Protein AF-A0AAD4M0C4-F1 (afdb_monomer_lite)

Structure (mmCIF, N/CA/C/O backbone):
data_AF-A0AAD4M0C4-F1
#
_entry.id   AF-A0AAD4M0C4-F1
#
loop_
_atom_site.group_PDB
_atom_site.id
_atom_site.type_symbol
_atom_site.label_atom_id
_atom_site.label_alt_id
_atom_site.label_comp_id
_atom_site.label_asym_id
_atom_site.label_entity_id
_atom_site.label_seq_id
_atom_site.pdbx_PDB_ins_code
_atom_site.Cartn_x
_atom_site.Cartn_y
_atom_site.Cartn_z
_atom_site.occupancy
_atom_site.B_iso_or_equiv
_atom_site.auth_seq_id
_atom_site.auth_comp_id
_atom_site.auth_asym_id
_atom_site.auth_atom_id
_atom_site.pdbx_PDB_model_num
ATOM 1 N N . MET A 1 1 ? 0.863 -64.843 2.481 1.00 27.75 1 MET A N 1
ATOM 2 C CA . MET A 1 1 ? 2.089 -64.198 2.998 1.00 27.75 1 MET A CA 1
ATOM 3 C C . MET A 1 1 ? 2.004 -62.702 2.705 1.00 27.75 1 MET A C 1
ATOM 5 O O . MET A 1 1 ? 1.878 -62.345 1.549 1.00 27.75 1 MET A O 1
ATOM 9 N N . LYS A 1 2 ? 1.976 -61.901 3.780 1.00 26.94 2 LYS A N 1
ATOM 10 C CA . LYS A 1 2 ? 2.231 -60.454 3.952 1.00 26.94 2 LYS A CA 1
ATOM 11 C C . LYS A 1 2 ? 1.723 -59.426 2.920 1.00 26.94 2 LYS A C 1
ATOM 13 O O . LYS A 1 2 ? 2.241 -59.292 1.821 1.00 26.94 2 LYS A O 1
ATOM 18 N N . TRP A 1 3 ? 0.808 -58.592 3.418 1.00 25.56 3 TRP A N 1
ATOM 19 C CA . TRP A 1 3 ? 0.556 -57.220 2.981 1.00 25.56 3 TRP A CA 1
ATOM 20 C C . TRP A 1 3 ? 1.825 -56.366 3.138 1.00 25.56 3 TRP A C 1
ATOM 22 O O . TRP A 1 3 ? 2.455 -56.393 4.197 1.00 25.56 3 TRP A O 1
ATOM 32 N N . GLY A 1 4 ? 2.182 -55.607 2.101 1.00 28.20 4 GLY A N 1
ATOM 33 C CA . GLY A 1 4 ? 3.248 -54.606 2.119 1.00 28.20 4 GLY A CA 1
ATOM 34 C C . GLY A 1 4 ? 2.671 -53.225 1.826 1.00 28.20 4 GLY A C 1
ATOM 35 O O . GLY A 1 4 ? 2.175 -52.979 0.731 1.00 28.20 4 GLY A O 1
ATOM 36 N N . SER A 1 5 ? 2.710 -52.343 2.823 1.00 33.47 5 SER A N 1
ATOM 37 C CA . SER A 1 5 ? 2.279 -50.947 2.745 1.00 33.47 5 SER A CA 1
ATOM 38 C C . SER A 1 5 ? 3.066 -50.174 1.683 1.00 33.47 5 SER A C 1
ATOM 40 O O . SER A 1 5 ? 4.271 -49.974 1.830 1.00 33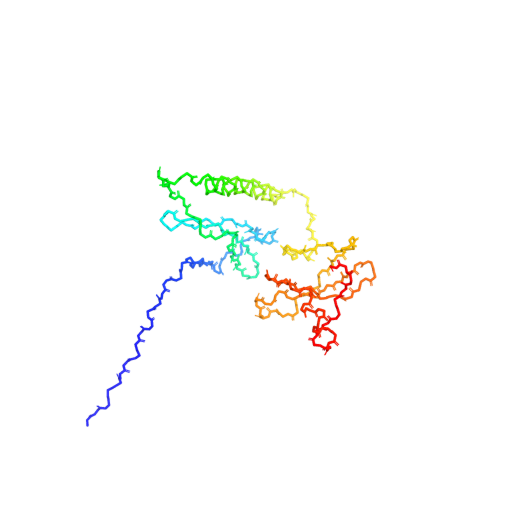.47 5 SER A O 1
ATOM 42 N N . ALA A 1 6 ? 2.383 -49.684 0.647 1.00 34.97 6 ALA A N 1
ATOM 43 C CA . ALA A 1 6 ? 2.950 -48.716 -0.285 1.00 34.97 6 ALA A CA 1
ATOM 44 C C . ALA A 1 6 ? 2.949 -47.328 0.374 1.00 34.97 6 ALA A C 1
ATOM 46 O O . ALA A 1 6 ? 1.904 -46.757 0.691 1.00 34.97 6 ALA A O 1
ATOM 47 N N . GLY A 1 7 ? 4.158 -46.841 0.649 1.00 29.42 7 GLY A N 1
ATOM 48 C CA . GLY A 1 7 ? 4.429 -45.569 1.294 1.00 29.42 7 GLY A CA 1
ATOM 49 C C . GLY A 1 7 ? 3.875 -44.375 0.519 1.00 29.42 7 GLY A C 1
ATOM 50 O O . GLY A 1 7 ? 3.876 -44.323 -0.708 1.00 29.42 7 GLY A O 1
ATOM 51 N N . ARG A 1 8 ? 3.413 -43.397 1.298 1.00 27.16 8 ARG A N 1
ATOM 52 C CA . ARG A 1 8 ? 2.998 -42.060 0.874 1.00 27.16 8 ARG A CA 1
ATOM 53 C C . ARG A 1 8 ? 4.127 -41.401 0.070 1.00 27.16 8 ARG A C 1
ATOM 55 O O . ARG A 1 8 ? 5.232 -41.246 0.584 1.00 27.16 8 ARG A O 1
ATOM 62 N N . ILE A 1 9 ? 3.827 -40.989 -1.159 1.00 33.41 9 ILE A N 1
ATOM 63 C CA . ILE A 1 9 ? 4.698 -40.143 -1.982 1.00 33.41 9 ILE A CA 1
ATOM 64 C C . ILE A 1 9 ? 4.940 -38.835 -1.207 1.00 33.41 9 ILE A C 1
ATOM 66 O O . ILE A 1 9 ? 3.965 -38.173 -0.834 1.00 33.41 9 ILE A O 1
ATOM 70 N N . PRO A 1 10 ? 6.192 -38.451 -0.908 1.00 26.81 10 PRO A N 1
ATOM 71 C CA . PRO A 1 10 ? 6.463 -37.189 -0.243 1.00 26.81 10 PRO A CA 1
ATOM 72 C C . PRO A 1 10 ? 6.172 -36.046 -1.218 1.00 26.81 10 PRO A C 1
ATOM 74 O O . PRO A 1 10 ? 6.805 -35.923 -2.262 1.00 26.81 10 PRO A O 1
ATOM 77 N N . THR A 1 11 ? 5.203 -35.201 -0.869 1.00 30.84 11 THR A N 1
ATOM 78 C CA . THR A 1 11 ? 4.968 -33.914 -1.524 1.00 30.84 11 THR A CA 1
ATOM 79 C C . THR A 1 11 ? 6.226 -33.067 -1.382 1.00 30.84 11 THR A C 1
ATOM 81 O O . THR A 1 11 ? 6.527 -32.555 -0.299 1.00 30.84 11 THR A O 1
ATOM 84 N N . THR A 1 12 ? 6.974 -32.951 -2.472 1.00 28.02 12 THR A N 1
ATOM 85 C CA . THR A 1 12 ? 8.104 -32.042 -2.615 1.00 28.02 12 THR A CA 1
ATOM 86 C C . THR A 1 12 ? 7.607 -30.634 -2.313 1.00 28.02 12 THR A C 1
ATOM 88 O O . THR A 1 12 ? 6.808 -30.063 -3.054 1.00 28.02 12 THR A O 1
ATOM 91 N N . LYS A 1 13 ? 8.025 -30.093 -1.168 1.00 29.72 13 LYS A N 1
ATOM 92 C CA . LYS A 1 13 ? 7.771 -28.704 -0.797 1.00 29.72 13 LYS A CA 1
ATOM 93 C C . LYS A 1 13 ? 8.473 -27.823 -1.827 1.00 29.72 13 LYS A C 1
ATOM 95 O O . LYS A 1 13 ? 9.697 -27.733 -1.822 1.00 29.72 13 LYS A O 1
ATOM 100 N N . LEU A 1 14 ? 7.696 -27.197 -2.706 1.00 27.12 14 LEU A N 1
ATOM 101 C CA . LEU A 1 14 ? 8.157 -26.054 -3.485 1.00 27.12 14 LEU A CA 1
ATOM 102 C C . LEU A 1 14 ? 8.668 -24.985 -2.503 1.00 27.12 14 LEU A C 1
ATOM 104 O O . LEU A 1 14 ? 7.961 -24.666 -1.540 1.00 27.12 14 LEU A O 1
ATOM 108 N N . PRO A 1 15 ? 9.885 -24.451 -2.687 1.00 27.55 15 PRO A N 1
ATOM 109 C CA . PRO A 1 15 ? 10.369 -23.361 -1.863 1.00 27.55 15 PRO A CA 1
ATOM 110 C C . PRO A 1 15 ? 9.552 -22.112 -2.199 1.00 27.55 15 PRO A C 1
ATOM 112 O O . PRO A 1 15 ? 9.629 -21.574 -3.300 1.00 27.55 15 PRO A O 1
ATOM 115 N N . LEU A 1 16 ? 8.748 -21.664 -1.235 1.00 28.88 16 LEU A N 1
ATOM 116 C CA . LEU A 1 16 ? 8.187 -20.317 -1.224 1.00 28.88 16 LEU A CA 1
ATOM 117 C C . LEU A 1 16 ? 9.353 -19.324 -1.389 1.00 28.88 16 LEU A C 1
ATOM 119 O O . LEU A 1 16 ? 10.304 -19.403 -0.599 1.00 28.88 16 LEU A O 1
ATOM 123 N N . PRO A 1 17 ? 9.325 -18.394 -2.359 1.00 31.69 17 PRO A N 1
ATOM 124 C CA . PRO A 1 17 ? 10.303 -17.329 -2.382 1.00 31.69 17 PRO A CA 1
ATOM 125 C C . PRO A 1 17 ? 10.010 -16.444 -1.170 1.00 31.69 17 PRO A C 1
ATOM 127 O O . PRO A 1 17 ? 8.942 -15.851 -1.057 1.00 31.69 17 PRO A O 1
ATOM 130 N N . ILE A 1 18 ? 10.977 -16.387 -0.255 1.00 37.53 18 ILE A N 1
ATOM 131 C CA . ILE A 1 18 ? 10.987 -15.526 0.932 1.00 37.53 18 ILE A CA 1
ATOM 132 C C . ILE A 1 18 ? 10.003 -15.985 2.027 1.00 37.53 18 ILE A C 1
ATOM 134 O O . ILE A 1 18 ? 9.056 -15.303 2.414 1.00 37.53 18 ILE A O 1
ATOM 138 N N . ALA A 1 19 ? 10.304 -17.134 2.635 1.00 28.80 19 ALA A N 1
ATOM 139 C CA . ALA A 1 19 ? 9.891 -17.386 4.010 1.00 28.80 19 ALA A CA 1
ATOM 140 C C . ALA A 1 19 ? 10.654 -16.426 4.942 1.00 28.80 19 ALA A C 1
ATOM 142 O O . ALA A 1 19 ? 11.745 -16.749 5.418 1.00 28.80 19 ALA A O 1
ATOM 143 N N . VAL A 1 20 ? 10.086 -15.250 5.235 1.00 39.12 20 VAL A N 1
ATOM 144 C CA . VAL A 1 20 ? 10.497 -14.474 6.415 1.00 39.12 20 VAL A CA 1
ATOM 145 C C . VAL A 1 20 ? 10.083 -15.292 7.635 1.00 39.12 20 VAL A C 1
ATOM 147 O O . VAL A 1 20 ? 8.982 -15.166 8.168 1.00 39.12 20 VAL A O 1
ATOM 150 N N . THR A 1 21 ? 10.963 -16.195 8.063 1.00 34.38 21 THR A N 1
ATOM 151 C CA . THR A 1 21 ? 10.836 -16.877 9.348 1.00 34.38 21 THR A CA 1
ATOM 152 C C . THR A 1 21 ? 11.145 -15.843 10.422 1.00 34.38 21 THR A C 1
ATOM 154 O O . THR A 1 21 ? 12.268 -15.735 10.909 1.00 34.38 21 THR A O 1
ATOM 157 N N . GLY A 1 22 ? 10.141 -15.039 10.770 1.00 37.84 22 GLY A N 1
ATOM 158 C CA . GLY A 1 22 ? 10.168 -14.235 11.979 1.00 37.84 22 GLY A CA 1
ATOM 159 C C . GLY A 1 22 ? 10.316 -15.184 13.163 1.00 37.84 22 GLY A C 1
ATOM 160 O O . GLY A 1 22 ? 9.386 -15.923 13.497 1.00 37.84 22 GLY A O 1
ATOM 161 N N . ARG A 1 23 ? 11.508 -15.220 13.771 1.00 36.91 23 ARG A N 1
ATOM 162 C CA . ARG A 1 23 ? 11.735 -15.919 15.040 1.00 36.91 23 ARG A CA 1
ATOM 163 C C . ARG A 1 23 ? 10.687 -15.414 16.035 1.00 36.91 23 ARG A C 1
ATOM 165 O O . ARG A 1 23 ? 10.720 -14.250 16.415 1.00 36.91 23 ARG A O 1
ATOM 172 N N . ARG A 1 24 ? 9.794 -16.299 16.492 1.00 42.16 24 ARG A N 1
ATOM 173 C CA . ARG A 1 24 ? 8.718 -16.042 17.478 1.00 42.16 24 ARG A CA 1
ATOM 174 C C . ARG A 1 24 ? 9.226 -15.666 18.890 1.00 42.16 24 ARG A C 1
ATOM 176 O O . ARG A 1 24 ? 8.541 -15.921 19.875 1.00 42.16 24 ARG A O 1
ATOM 183 N N . HIS A 1 25 ? 10.440 -15.135 19.033 1.00 37.56 25 HIS A N 1
ATOM 184 C CA . HIS A 1 25 ? 11.140 -15.079 20.321 1.00 37.56 25 HIS A CA 1
ATOM 185 C C . HIS A 1 25 ? 11.853 -13.768 20.652 1.00 37.56 25 HIS A C 1
ATOM 187 O O . HIS A 1 25 ? 12.707 -13.748 21.531 1.00 37.56 25 HIS A O 1
ATOM 193 N N . LEU A 1 26 ? 11.499 -12.655 20.011 1.00 41.31 26 LEU A N 1
ATOM 194 C CA . LEU A 1 26 ? 12.133 -11.371 20.309 1.00 41.31 26 LEU A CA 1
ATOM 195 C C . LEU A 1 26 ? 11.127 -10.238 20.501 1.00 41.31 26 LEU A C 1
ATOM 197 O O . LEU A 1 26 ? 11.306 -9.186 19.920 1.00 41.31 26 LEU A O 1
ATOM 201 N N . ARG A 1 27 ? 10.143 -10.387 21.401 1.00 39.28 27 ARG A N 1
ATOM 202 C CA . ARG A 1 27 ? 9.508 -9.192 21.989 1.00 39.28 27 ARG A CA 1
ATOM 203 C C . ARG A 1 27 ? 10.512 -8.508 22.921 1.00 39.28 27 ARG A C 1
ATOM 205 O O . ARG A 1 27 ? 10.471 -8.706 24.134 1.00 39.28 27 ARG A O 1
ATOM 212 N N . LYS A 1 28 ? 11.447 -7.737 22.361 1.00 39.19 28 LYS A N 1
ATOM 213 C CA . LYS A 1 28 ? 12.253 -6.780 23.132 1.00 39.19 28 LYS A CA 1
ATOM 214 C C . LYS A 1 28 ? 11.482 -5.465 23.274 1.00 39.19 28 LYS A C 1
ATOM 216 O O . LYS A 1 28 ? 10.641 -5.112 22.454 1.00 39.19 28 LYS A O 1
ATOM 221 N N . SER A 1 29 ? 11.751 -4.764 24.370 1.00 39.22 29 SER A N 1
ATOM 222 C CA . SER A 1 29 ? 11.005 -3.621 24.919 1.00 39.22 29 SER A CA 1
ATOM 223 C C . SER A 1 29 ? 10.738 -2.445 23.964 1.00 39.22 29 SER A C 1
ATOM 225 O O . SER A 1 29 ? 9.811 -1.678 24.216 1.00 39.22 29 SER A O 1
ATOM 227 N N . SER A 1 30 ? 11.482 -2.311 22.866 1.00 42.62 30 SER A N 1
ATOM 228 C CA . SER A 1 30 ? 11.325 -1.261 21.849 1.00 42.62 30 SER A CA 1
ATOM 229 C C . SER A 1 30 ? 10.187 -1.507 20.840 1.00 42.62 30 SER A C 1
ATOM 231 O O . SER A 1 30 ? 9.679 -0.549 20.264 1.00 42.62 30 SER A O 1
ATOM 233 N N . GLU A 1 31 ? 9.724 -2.751 20.665 1.00 48.31 31 GLU A N 1
ATOM 234 C CA . GLU A 1 31 ? 8.667 -3.121 19.695 1.00 48.31 31 GLU A CA 1
ATOM 235 C C . GLU A 1 31 ? 7.244 -2.749 20.136 1.00 48.31 31 GLU A C 1
ATOM 237 O O . GLU A 1 31 ? 6.295 -2.873 19.370 1.00 48.31 31 GLU A O 1
ATOM 242 N N . LYS A 1 32 ? 7.051 -2.253 21.363 1.00 50.84 32 LYS A N 1
ATOM 243 C CA . LYS A 1 32 ? 5.734 -1.763 21.810 1.00 50.84 32 LYS A CA 1
ATOM 244 C C . LYS A 1 32 ? 5.393 -0.363 21.279 1.00 50.84 32 LYS A C 1
ATOM 246 O O . LYS A 1 32 ? 4.358 0.179 21.651 1.00 50.84 32 LYS A O 1
ATOM 251 N N . ARG A 1 33 ? 6.271 0.240 20.467 1.00 56.41 33 ARG A N 1
ATOM 252 C CA . ARG A 1 33 ? 6.214 1.664 20.094 1.00 56.41 33 ARG A CA 1
ATOM 253 C C . ARG A 1 33 ? 5.974 1.915 18.601 1.00 56.41 33 ARG A C 1
ATOM 255 O O . ARG A 1 33 ? 5.640 3.035 18.235 1.00 56.41 33 ARG A O 1
ATOM 262 N N . SER A 1 34 ? 6.147 0.910 17.740 1.00 65.31 34 SER A N 1
ATOM 263 C CA . SER A 1 34 ? 6.052 1.061 16.283 1.00 65.31 34 SER A CA 1
ATOM 264 C C . SER A 1 34 ? 5.721 -0.262 15.596 1.00 65.31 34 SER A C 1
ATOM 266 O O . SER A 1 34 ? 6.065 -1.329 16.090 1.00 65.31 34 SER A O 1
ATOM 268 N N . TYR A 1 35 ? 5.099 -0.169 14.423 1.00 74.69 35 TYR A N 1
ATOM 269 C CA . TYR A 1 35 ? 4.725 -1.291 13.560 1.00 74.69 35 TYR A CA 1
ATOM 270 C C . TYR A 1 35 ? 5.825 -1.705 12.579 1.00 74.69 35 TYR A C 1
ATOM 272 O O . TYR A 1 35 ? 5.565 -2.414 11.611 1.00 74.69 35 TYR A O 1
ATOM 280 N N . CYS A 1 36 ? 7.049 -1.228 12.804 1.00 81.25 36 CYS A N 1
ATOM 281 C CA . CYS A 1 36 ? 8.249 -1.561 12.039 1.00 81.25 36 CYS A CA 1
ATOM 282 C C . CYS A 1 36 ? 8.054 -1.558 10.505 1.00 81.25 36 CYS A C 1
ATOM 284 O O . CYS A 1 36 ? 8.375 -2.558 9.850 1.00 81.25 36 CYS A O 1
ATOM 286 N N . PRO A 1 37 ? 7.531 -0.464 9.907 1.00 87.38 37 PRO A N 1
ATOM 287 C CA . PRO A 1 37 ? 7.430 -0.360 8.457 1.00 87.38 37 PRO A CA 1
ATOM 288 C C . PRO A 1 37 ? 8.797 -0.582 7.802 1.00 87.38 37 PRO A C 1
ATOM 290 O O . PRO A 1 37 ? 9.816 -0.050 8.236 1.00 87.38 37 PRO A O 1
ATOM 293 N N . SER A 1 38 ? 8.833 -1.420 6.778 1.00 89.88 38 SER A N 1
ATOM 294 C CA . SER A 1 38 ? 10.057 -1.864 6.119 1.00 89.88 38 SER A CA 1
ATOM 295 C C . SER A 1 38 ? 9.828 -1.952 4.617 1.00 89.88 38 SER A C 1
ATOM 297 O O . SER A 1 38 ? 8.741 -2.308 4.169 1.00 89.88 38 SER A O 1
ATOM 299 N N . ILE A 1 39 ? 10.859 -1.645 3.834 1.00 93.12 39 ILE A N 1
ATOM 300 C CA . ILE A 1 39 ? 10.852 -1.830 2.381 1.00 93.12 39 ILE A CA 1
ATOM 301 C C . ILE A 1 39 ? 11.781 -3.000 2.073 1.00 93.12 39 ILE A C 1
ATOM 303 O O . ILE A 1 39 ? 12.943 -2.992 2.477 1.00 93.12 39 ILE A O 1
ATOM 307 N N . ILE A 1 40 ? 11.268 -4.008 1.379 1.00 93.94 40 ILE A N 1
ATOM 308 C CA . ILE A 1 40 ? 12.013 -5.197 0.974 1.00 93.94 40 ILE A CA 1
ATOM 309 C C . ILE A 1 40 ? 12.118 -5.180 -0.550 1.00 93.94 40 ILE A C 1
ATOM 311 O O . ILE A 1 40 ? 11.109 -5.149 -1.255 1.00 93.94 40 ILE A O 1
ATOM 315 N N . VAL A 1 41 ? 13.348 -5.219 -1.055 1.00 94.31 41 VAL A N 1
ATOM 316 C CA . VAL A 1 41 ? 13.637 -5.296 -2.490 1.00 94.31 41 VAL A CA 1
ATOM 317 C C . VAL A 1 41 ? 13.949 -6.746 -2.841 1.00 94.31 41 VAL A C 1
ATOM 319 O O . VAL A 1 41 ? 14.915 -7.316 -2.335 1.00 94.31 41 VAL A O 1
ATOM 322 N N . ALA A 1 42 ? 13.122 -7.347 -3.691 1.00 93.50 42 ALA A N 1
ATOM 323 C CA . ALA A 1 42 ? 13.320 -8.693 -4.210 1.00 93.50 42 ALA A CA 1
ATOM 324 C C . ALA A 1 42 ? 13.944 -8.614 -5.607 1.00 93.50 42 ALA A C 1
ATOM 326 O O . ALA A 1 42 ? 13.433 -7.909 -6.475 1.00 93.50 42 ALA A O 1
ATOM 327 N N . ILE A 1 43 ? 15.037 -9.346 -5.827 1.00 93.56 43 ILE A N 1
ATOM 328 C CA . ILE A 1 43 ? 15.761 -9.370 -7.103 1.00 93.56 43 ILE A CA 1
ATOM 329 C C . ILE A 1 43 ? 15.835 -10.815 -7.594 1.00 93.56 43 ILE A C 1
ATOM 331 O O . ILE A 1 43 ? 16.268 -11.703 -6.860 1.00 93.56 43 ILE A O 1
ATOM 335 N N . ALA A 1 44 ? 15.405 -11.041 -8.834 1.00 92.00 44 ALA A N 1
ATOM 336 C CA . ALA A 1 44 ? 15.430 -12.330 -9.514 1.00 92.00 44 ALA A CA 1
ATOM 337 C C . ALA A 1 44 ? 16.083 -12.157 -10.895 1.00 92.00 44 ALA A C 1
ATOM 339 O O . ALA A 1 44 ? 15.420 -11.882 -11.895 1.00 92.00 44 ALA A O 1
ATOM 340 N N . GLY A 1 45 ? 17.413 -12.270 -10.940 1.00 90.12 45 GLY A N 1
ATOM 341 C CA . GLY A 1 45 ? 18.189 -11.945 -12.139 1.00 90.12 45 GLY A CA 1
ATOM 342 C C . GLY A 1 45 ? 18.036 -10.458 -12.511 1.00 90.12 45 GLY A C 1
ATOM 343 O O . GLY A 1 45 ? 18.231 -9.614 -11.638 1.00 90.12 45 GLY A O 1
ATOM 344 N N . PRO A 1 46 ? 17.683 -10.115 -13.764 1.00 89.62 46 PRO A N 1
ATOM 345 C CA . PRO A 1 46 ? 17.438 -8.731 -14.194 1.00 89.62 46 PRO A CA 1
ATOM 346 C C . PRO A 1 46 ? 16.065 -8.181 -13.766 1.00 89.62 46 PRO A C 1
ATOM 348 O O . PRO A 1 46 ? 15.740 -7.044 -14.098 1.00 89.62 46 PRO A O 1
ATOM 351 N N . TRP A 1 47 ? 15.242 -8.963 -13.062 1.00 92.19 47 TRP A N 1
ATOM 352 C CA . TRP A 1 47 ? 13.940 -8.523 -12.566 1.00 92.19 47 TRP A CA 1
ATOM 353 C C . TRP A 1 47 ? 14.034 -8.034 -11.121 1.00 92.19 47 TRP A C 1
ATOM 355 O O . TRP A 1 47 ? 14.662 -8.680 -10.279 1.00 92.19 47 TRP A O 1
ATOM 365 N N . MET A 1 48 ? 13.352 -6.934 -10.810 1.00 93.38 48 MET A N 1
ATOM 366 C CA . MET A 1 48 ? 13.263 -6.362 -9.465 1.00 93.38 48 MET A CA 1
ATOM 367 C C . MET A 1 48 ? 11.808 -6.085 -9.084 1.00 93.38 48 MET A C 1
ATOM 369 O O . MET A 1 48 ? 11.046 -5.563 -9.886 1.00 93.38 48 MET A O 1
ATOM 373 N N . CYS A 1 49 ? 11.433 -6.378 -7.843 1.00 94.19 49 CYS A N 1
ATOM 374 C CA . CYS A 1 49 ? 10.146 -6.010 -7.254 1.00 94.19 49 CYS A CA 1
ATOM 375 C C . CYS A 1 49 ? 10.388 -5.318 -5.906 1.00 94.19 49 CYS A C 1
ATOM 377 O O . CYS A 1 49 ? 11.241 -5.743 -5.121 1.00 94.19 49 CYS A O 1
ATOM 379 N N . VAL A 1 50 ? 9.641 -4.248 -5.630 1.00 94.56 50 VAL A N 1
ATOM 380 C CA . VAL A 1 50 ? 9.648 -3.567 -4.334 1.00 94.56 50 VAL A CA 1
ATOM 381 C C . VAL A 1 50 ? 8.400 -3.976 -3.561 1.00 94.56 50 VAL A C 1
ATOM 383 O O . VAL A 1 50 ? 7.274 -3.836 -4.035 1.00 94.56 50 VAL A O 1
ATOM 386 N N . THR A 1 51 ? 8.597 -4.466 -2.343 1.00 93.25 51 THR A N 1
ATOM 387 C CA . THR A 1 51 ? 7.527 -4.887 -1.434 1.00 93.25 51 THR A CA 1
ATOM 388 C C . THR A 1 51 ? 7.598 -4.075 -0.142 1.00 93.25 51 THR A C 1
ATOM 390 O O . THR A 1 51 ? 8.676 -3.711 0.330 1.00 93.25 51 THR A O 1
ATOM 393 N N . GLY A 1 52 ? 6.442 -3.755 0.427 1.00 90.50 52 GLY A N 1
ATOM 394 C CA . GLY A 1 52 ? 6.310 -3.132 1.737 1.00 90.50 52 GLY A CA 1
ATOM 395 C C . GLY A 1 52 ? 5.990 -4.194 2.778 1.00 90.50 52 GLY A C 1
ATOM 396 O O . GLY A 1 52 ? 5.183 -5.087 2.523 1.00 90.50 52 GLY A O 1
ATOM 397 N N . ALA A 1 53 ? 6.606 -4.101 3.949 1.00 87.06 53 ALA A N 1
ATOM 398 C CA . ALA A 1 53 ? 6.356 -4.991 5.069 1.00 87.06 53 ALA A CA 1
ATOM 399 C C . ALA A 1 53 ? 6.047 -4.196 6.336 1.00 87.06 53 ALA A C 1
ATOM 401 O O . ALA A 1 53 ? 6.688 -3.187 6.619 1.00 87.06 53 ALA A O 1
ATOM 402 N N . ILE A 1 54 ? 5.073 -4.669 7.106 1.00 83.62 54 ILE A N 1
ATOM 403 C CA . ILE A 1 54 ? 4.707 -4.104 8.407 1.00 83.62 54 ILE A CA 1
ATOM 404 C C . ILE A 1 54 ? 4.524 -5.225 9.426 1.00 83.62 54 ILE A C 1
ATOM 406 O O . ILE A 1 54 ? 4.070 -6.328 9.104 1.00 83.62 54 ILE A O 1
ATOM 410 N N . TYR A 1 55 ? 4.877 -4.936 10.671 1.00 77.06 55 TYR A N 1
ATOM 411 C CA . TYR A 1 55 ? 4.715 -5.833 11.801 1.00 77.06 55 TYR A CA 1
ATOM 412 C C . TYR A 1 55 ? 3.451 -5.457 12.578 1.00 77.06 55 TYR A C 1
ATOM 414 O O . TYR A 1 55 ? 3.432 -4.459 13.293 1.00 77.06 55 TYR A O 1
ATOM 422 N N . LEU A 1 56 ? 2.387 -6.248 12.427 1.00 70.56 56 LEU A N 1
ATOM 423 C CA . LEU A 1 56 ? 1.130 -6.111 13.175 1.00 70.56 56 LEU A CA 1
ATOM 424 C C . LEU A 1 56 ? 1.041 -7.235 14.228 1.00 70.56 56 LEU A C 1
ATOM 426 O O . LEU A 1 56 ? 2.015 -7.533 14.913 1.00 70.56 56 LEU A O 1
ATOM 430 N N . GLU A 1 57 ? -0.103 -7.917 14.338 1.00 65.56 57 GLU A N 1
ATOM 431 C CA . GLU A 1 57 ? -0.196 -9.216 15.027 1.00 65.56 57 GLU A CA 1
ATOM 432 C C . GLU A 1 57 ? 0.618 -10.303 14.308 1.00 65.56 57 GLU A C 1
ATOM 434 O O . GLU A 1 57 ? 1.108 -11.256 14.916 1.00 65.56 57 GLU A O 1
ATOM 439 N N . ARG A 1 58 ? 0.757 -10.149 12.989 1.00 66.31 58 ARG A N 1
ATOM 440 C CA . ARG A 1 58 ? 1.582 -10.961 12.098 1.00 66.31 58 ARG A CA 1
ATOM 441 C C . ARG A 1 58 ? 2.314 -10.031 11.137 1.00 66.31 58 ARG A C 1
ATOM 443 O O . ARG A 1 58 ? 1.879 -8.902 10.908 1.00 66.31 58 ARG A O 1
ATOM 450 N N . VAL A 1 59 ? 3.414 -10.514 10.568 1.00 76.38 59 VAL A N 1
ATOM 451 C CA . VAL A 1 59 ? 4.110 -9.796 9.496 1.00 76.38 59 VAL A CA 1
ATOM 452 C C . VAL A 1 59 ? 3.235 -9.835 8.248 1.00 76.38 59 VAL A C 1
ATOM 454 O O . VAL A 1 59 ? 2.883 -10.916 7.777 1.00 76.38 59 VAL A O 1
ATOM 457 N N . VAL A 1 60 ? 2.887 -8.660 7.731 1.00 80.44 60 VAL A N 1
ATOM 458 C CA . VAL A 1 60 ? 2.183 -8.503 6.457 1.00 80.44 60 VAL A CA 1
ATOM 459 C C . VAL A 1 60 ? 3.177 -7.952 5.450 1.00 80.44 60 VAL A C 1
ATOM 461 O O . VAL A 1 60 ? 3.819 -6.940 5.721 1.00 80.44 60 VAL A O 1
ATOM 464 N N . VAL A 1 61 ? 3.308 -8.627 4.309 1.00 84.69 61 VAL A N 1
ATOM 465 C CA . VAL A 1 61 ? 4.147 -8.200 3.184 1.00 84.69 61 VAL A CA 1
ATOM 466 C C . VAL A 1 61 ? 3.249 -8.029 1.969 1.00 84.69 61 VAL A C 1
ATOM 468 O O . VAL A 1 61 ? 2.477 -8.932 1.647 1.00 84.69 61 VAL A O 1
ATOM 471 N N . GLN A 1 62 ? 3.347 -6.884 1.303 1.00 85.38 62 GLN A N 1
ATOM 472 C CA . GLN A 1 62 ? 2.574 -6.567 0.110 1.00 85.38 62 GLN A CA 1
ATOM 473 C C . GLN A 1 62 ? 3.504 -6.060 -1.001 1.00 85.38 62 GLN A C 1
ATOM 475 O O . GLN A 1 62 ? 4.327 -5.178 -0.742 1.00 85.38 62 GLN A O 1
ATOM 480 N N . PRO A 1 63 ? 3.392 -6.573 -2.238 1.00 87.88 63 PRO A N 1
ATOM 481 C CA . PRO A 1 63 ? 4.079 -5.983 -3.380 1.00 87.88 63 PRO A CA 1
ATOM 482 C C . PRO A 1 63 ? 3.551 -4.573 -3.650 1.00 87.88 63 PRO A C 1
ATOM 484 O O . PRO A 1 63 ? 2.347 -4.368 -3.791 1.00 87.88 63 PRO A O 1
ATOM 487 N N . LEU A 1 64 ? 4.464 -3.600 -3.675 1.00 88.12 64 LEU A N 1
ATOM 488 C CA . LEU A 1 64 ? 4.180 -2.209 -4.044 1.00 88.12 64 LEU A CA 1
ATOM 489 C C . LEU A 1 64 ? 4.344 -1.997 -5.548 1.00 88.12 64 LEU A C 1
ATOM 491 O O . LEU A 1 64 ? 3.766 -1.071 -6.109 1.00 88.12 64 LEU A O 1
ATOM 495 N N . THR A 1 65 ? 5.140 -2.851 -6.189 1.00 90.25 65 THR A N 1
ATOM 496 C CA . THR A 1 65 ? 5.335 -2.876 -7.634 1.00 90.25 65 THR A CA 1
ATOM 497 C C . THR A 1 65 ? 5.267 -4.303 -8.138 1.00 90.25 65 THR A C 1
ATOM 499 O O . THR A 1 65 ? 5.629 -5.239 -7.422 1.00 90.25 65 THR A O 1
ATOM 502 N N . ASP A 1 66 ? 4.898 -4.462 -9.402 1.00 89.94 66 ASP A N 1
ATOM 503 C CA . ASP A 1 66 ? 5.151 -5.706 -10.121 1.00 89.94 66 ASP A CA 1
ATOM 504 C C . ASP A 1 66 ? 6.663 -5.922 -10.319 1.00 89.94 66 ASP A C 1
ATOM 506 O O . ASP A 1 66 ? 7.492 -5.068 -9.970 1.00 89.94 66 ASP A O 1
ATOM 510 N N . TYR A 1 67 ? 7.038 -7.080 -10.865 1.00 89.81 67 TYR A N 1
ATOM 511 C CA . TYR A 1 67 ? 8.414 -7.329 -11.287 1.00 89.81 67 TYR A CA 1
ATOM 512 C C . TYR A 1 67 ? 8.757 -6.451 -12.492 1.00 89.81 67 TYR A C 1
ATOM 514 O O . TYR A 1 67 ? 8.251 -6.644 -13.595 1.00 89.81 67 TYR A O 1
ATOM 522 N N . VAL A 1 68 ? 9.652 -5.496 -12.274 1.00 91.00 68 VAL A N 1
ATOM 523 C CA . VAL A 1 68 ? 10.173 -4.584 -13.287 1.00 91.00 68 VAL A CA 1
ATOM 524 C C . VAL A 1 68 ? 11.454 -5.166 -13.873 1.00 91.00 68 VAL A C 1
ATOM 526 O O . VAL A 1 68 ? 12.367 -5.547 -13.137 1.00 91.00 68 VAL A O 1
ATOM 529 N N . TRP A 1 69 ? 11.531 -5.227 -15.201 1.00 89.25 69 TRP A N 1
ATOM 530 C CA . TRP A 1 69 ? 12.756 -5.578 -15.915 1.00 89.25 69 TRP A CA 1
ATOM 531 C C . TRP A 1 69 ? 13.741 -4.411 -15.876 1.00 89.25 69 TRP A C 1
ATOM 533 O O . TRP A 1 69 ? 13.404 -3.305 -16.297 1.00 89.25 69 TRP A O 1
ATOM 543 N N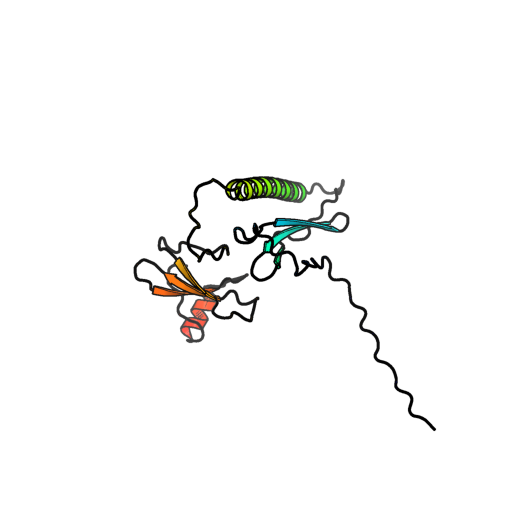 . LEU A 1 70 ? 14.955 -4.670 -15.393 1.00 88.00 70 LEU A N 1
ATOM 544 C CA . LEU A 1 70 ? 16.062 -3.711 -15.320 1.00 88.00 70 LEU A CA 1
ATOM 545 C C . LEU A 1 70 ? 17.105 -3.909 -16.426 1.00 88.00 70 LEU A C 1
ATOM 547 O O . LEU A 1 70 ? 18.106 -3.195 -16.460 1.00 88.00 70 LEU A O 1
ATOM 551 N N . GLY A 1 71 ? 16.925 -4.904 -17.294 1.00 83.38 71 GLY A N 1
ATOM 552 C CA . GLY A 1 71 ? 17.861 -5.151 -18.382 1.00 83.38 71 GLY A CA 1
ATOM 553 C C . GLY A 1 71 ? 17.809 -4.035 -19.423 1.00 83.38 71 GLY A C 1
ATOM 554 O O . GLY A 1 71 ? 16.745 -3.519 -19.757 1.00 83.38 71 GLY A O 1
ATOM 555 N N . PHE A 1 72 ? 18.975 -3.686 -19.950 1.00 74.81 72 PHE A N 1
ATOM 556 C CA . PHE A 1 72 ? 19.116 -2.732 -21.039 1.00 74.81 72 PHE A CA 1
ATOM 557 C C . PHE A 1 72 ? 19.061 -3.479 -22.374 1.00 74.81 72 PHE A C 1
ATOM 559 O O . PHE A 1 72 ? 19.882 -4.372 -22.600 1.00 74.81 72 PHE A O 1
ATOM 566 N N . ASN A 1 73 ? 18.117 -3.127 -23.250 1.00 71.31 73 ASN A N 1
ATOM 567 C CA . ASN A 1 73 ? 18.139 -3.578 -24.637 1.00 71.31 73 ASN A CA 1
ATOM 568 C C . ASN A 1 73 ? 18.689 -2.442 -25.522 1.00 71.31 73 ASN A C 1
ATOM 570 O O . ASN A 1 73 ? 18.013 -1.428 -25.675 1.00 71.31 73 ASN A O 1
ATOM 574 N N . PRO A 1 74 ? 19.890 -2.583 -26.114 1.00 66.69 74 PRO A N 1
ATOM 575 C CA . PRO A 1 74 ? 20.485 -1.550 -26.964 1.00 66.69 74 PRO A CA 1
ATOM 576 C C . PRO A 1 74 ? 19.705 -1.285 -28.262 1.00 66.69 74 PRO A C 1
ATOM 578 O O . PRO A 1 74 ? 19.987 -0.296 -28.931 1.00 66.69 74 PRO A O 1
ATOM 581 N N . LEU A 1 75 ? 18.770 -2.167 -28.635 1.00 68.25 75 LEU A N 1
ATOM 582 C CA . LEU A 1 75 ? 17.937 -2.033 -29.833 1.00 68.25 75 LEU A CA 1
ATOM 583 C C . LEU A 1 75 ? 16.580 -1.376 -29.555 1.00 68.25 75 LEU A C 1
ATOM 585 O O . LEU A 1 75 ? 15.930 -0.926 -30.496 1.00 68.25 75 LEU A O 1
ATOM 589 N N . ASP A 1 76 ? 16.167 -1.305 -28.288 1.00 64.62 76 ASP A N 1
ATOM 590 C CA . ASP A 1 76 ? 14.894 -0.710 -27.901 1.00 64.62 76 ASP A CA 1
ATOM 591 C C . ASP A 1 76 ? 15.129 0.710 -27.383 1.00 64.62 76 ASP A C 1
ATOM 593 O O . ASP A 1 76 ? 15.642 0.927 -26.284 1.00 64.62 76 ASP A O 1
ATOM 597 N N . GLU A 1 77 ? 14.673 1.706 -28.142 1.00 62.19 77 GLU A N 1
ATOM 598 C CA . GLU A 1 77 ? 14.515 3.085 -27.665 1.00 62.19 77 GLU A CA 1
ATOM 599 C C . GLU A 1 77 ? 13.327 3.205 -26.686 1.00 62.19 77 GLU A C 1
ATOM 601 O O . GLU A 1 77 ? 12.498 4.116 -26.765 1.00 62.19 77 GLU A O 1
ATOM 606 N N . GLU A 1 78 ? 13.195 2.274 -25.739 1.00 67.31 78 GLU A N 1
ATOM 607 C CA . GLU A 1 78 ? 12.115 2.261 -24.756 1.00 67.31 78 GLU A CA 1
ATOM 608 C C . GLU A 1 78 ? 12.366 3.290 -23.645 1.00 67.31 78 GLU A C 1
ATOM 610 O O . GLU A 1 78 ? 12.479 2.991 -22.454 1.00 67.31 78 GLU A O 1
ATOM 615 N N . LYS A 1 79 ? 12.365 4.571 -24.031 1.00 73.31 79 LYS A N 1
ATOM 616 C CA . LYS A 1 79 ? 12.392 5.724 -23.121 1.00 73.31 79 LYS A CA 1
ATOM 617 C C . LYS A 1 79 ? 11.360 5.587 -21.998 1.00 73.31 79 LYS A C 1
ATOM 619 O O . LYS A 1 79 ? 11.626 5.966 -20.864 1.00 73.31 79 LYS A O 1
ATOM 624 N N . LYS A 1 80 ? 10.203 4.979 -22.287 1.00 78.50 80 LYS A N 1
ATOM 625 C CA . LYS A 1 80 ? 9.139 4.713 -21.307 1.00 78.50 80 LYS A CA 1
ATOM 626 C C . LYS A 1 80 ? 9.564 3.745 -20.200 1.00 78.50 80 LYS A C 1
ATOM 628 O O . LYS A 1 80 ? 9.181 3.952 -19.046 1.00 78.50 80 LYS A O 1
ATOM 633 N N . GLN A 1 81 ? 10.331 2.706 -20.524 1.00 81.12 81 GLN A N 1
ATOM 634 C CA . GLN A 1 81 ? 10.832 1.761 -19.531 1.00 81.12 81 GLN A CA 1
ATOM 635 C C . GLN A 1 81 ? 11.873 2.436 -18.642 1.00 81.12 81 GLN A C 1
ATOM 637 O O . GLN A 1 81 ? 11.761 2.373 -17.417 1.00 81.12 81 GLN A O 1
ATOM 642 N N . LEU A 1 82 ? 12.820 3.162 -19.244 1.00 85.00 82 LEU A N 1
ATOM 643 C CA . LEU A 1 82 ? 13.805 3.944 -18.501 1.00 85.00 82 LEU A CA 1
ATOM 644 C C . LEU A 1 82 ? 13.131 4.972 -17.580 1.00 85.00 82 LEU A C 1
ATOM 646 O O . LEU A 1 82 ? 13.453 5.031 -16.398 1.00 85.00 82 LEU A O 1
ATOM 650 N N . ASP A 1 83 ? 12.142 5.717 -18.078 1.00 86.75 83 ASP A N 1
ATOM 651 C CA . ASP A 1 83 ? 11.367 6.673 -17.280 1.00 86.75 83 ASP A CA 1
ATOM 652 C C . ASP A 1 83 ? 10.645 5.989 -16.109 1.00 86.75 83 ASP A C 1
ATOM 654 O O . ASP A 1 83 ? 10.587 6.535 -15.006 1.00 86.75 83 ASP A O 1
ATOM 658 N N . SER A 1 84 ? 10.101 4.788 -16.320 1.00 86.88 84 SER A N 1
ATOM 659 C CA . SER A 1 84 ? 9.424 4.013 -15.272 1.00 86.88 84 SER A CA 1
ATOM 660 C C . SER A 1 84 ? 10.407 3.531 -14.202 1.00 86.88 84 SER A C 1
ATOM 662 O O . SER A 1 84 ? 10.123 3.648 -13.010 1.00 86.88 84 SER A O 1
ATOM 664 N N . ILE A 1 85 ? 11.594 3.073 -14.610 1.00 90.12 85 ILE A N 1
ATOM 665 C CA . ILE A 1 85 ? 12.685 2.679 -13.709 1.00 90.12 85 ILE A CA 1
ATOM 666 C C . ILE A 1 85 ? 13.193 3.892 -12.918 1.00 90.12 85 ILE A C 1
ATOM 668 O O . ILE A 1 85 ? 13.348 3.819 -11.700 1.00 90.12 85 ILE A O 1
ATOM 672 N N . LEU A 1 86 ? 13.404 5.037 -13.572 1.00 92.00 86 LEU A N 1
ATOM 673 C CA . LEU A 1 86 ? 13.833 6.270 -12.909 1.00 92.00 86 LEU A CA 1
ATOM 674 C C . LEU A 1 86 ? 12.804 6.735 -11.875 1.00 92.00 86 LEU A C 1
ATOM 676 O O . LEU A 1 86 ? 13.175 7.054 -10.744 1.00 92.00 86 LEU A O 1
ATOM 680 N N . LYS A 1 87 ? 11.512 6.718 -12.225 1.00 92.88 87 LYS A N 1
ATOM 681 C CA . LYS A 1 87 ? 10.419 7.019 -11.288 1.00 92.88 87 LYS A CA 1
ATOM 682 C C . LYS A 1 87 ? 10.399 6.042 -10.117 1.00 92.88 87 LYS A C 1
ATOM 684 O O . LYS A 1 87 ? 10.225 6.482 -8.983 1.00 92.88 87 LYS A O 1
ATOM 689 N N . LEU A 1 88 ? 10.627 4.752 -10.369 1.00 93.38 88 LEU A N 1
ATOM 690 C CA . LEU A 1 88 ? 10.709 3.729 -9.329 1.00 93.38 88 LEU A CA 1
ATOM 691 C C . LEU A 1 88 ? 11.842 4.021 -8.337 1.00 93.38 88 LEU A C 1
ATOM 693 O O . LEU A 1 88 ? 11.600 4.086 -7.134 1.00 93.38 88 LEU A O 1
ATOM 697 N N . PHE A 1 89 ? 13.067 4.243 -8.819 1.00 94.06 89 PHE A N 1
ATOM 698 C CA . PHE A 1 89 ? 14.210 4.542 -7.948 1.00 94.06 89 PHE A CA 1
ATOM 699 C C . PHE A 1 89 ? 14.062 5.881 -7.224 1.00 94.06 89 PHE A C 1
ATOM 701 O O . PHE A 1 89 ? 14.447 6.001 -6.059 1.00 94.06 89 PHE A O 1
ATOM 708 N N . PHE A 1 90 ? 13.474 6.881 -7.881 1.00 96.56 90 PHE A N 1
ATOM 709 C CA . PHE A 1 90 ? 13.170 8.162 -7.255 1.00 96.56 90 PHE A CA 1
ATOM 710 C C . PHE A 1 90 ? 12.156 8.005 -6.113 1.00 96.56 90 PHE A C 1
ATOM 712 O O . PHE A 1 90 ? 12.397 8.493 -5.005 1.00 96.56 90 PHE A O 1
ATOM 719 N N . ALA A 1 91 ? 11.063 7.275 -6.352 1.00 94.75 91 ALA A N 1
ATOM 720 C CA . ALA A 1 91 ? 10.069 6.963 -5.332 1.00 94.75 91 ALA A CA 1
ATOM 721 C C . ALA A 1 91 ? 10.692 6.167 -4.179 1.00 94.75 91 ALA A C 1
ATOM 723 O O . ALA A 1 91 ? 10.517 6.537 -3.022 1.00 94.75 91 ALA A O 1
ATOM 724 N N . LEU A 1 92 ? 11.505 5.149 -4.484 1.00 94.94 92 LEU A N 1
ATOM 725 C CA . LEU A 1 92 ? 12.203 4.343 -3.485 1.00 94.94 92 LEU A CA 1
ATOM 726 C C . LEU A 1 92 ? 13.118 5.198 -2.598 1.00 94.94 92 LEU A C 1
ATOM 728 O O . LEU A 1 92 ? 13.076 5.079 -1.374 1.00 94.94 92 LEU A O 1
ATOM 732 N N . LYS A 1 93 ? 13.904 6.104 -3.193 1.00 96.44 93 LYS A N 1
ATOM 733 C CA . LYS A 1 93 ? 14.743 7.055 -2.451 1.00 96.44 93 LYS A CA 1
ATOM 734 C C . LYS A 1 93 ? 13.900 7.918 -1.511 1.00 96.44 93 LYS A C 1
ATOM 736 O O . LYS A 1 93 ? 14.241 8.042 -0.337 1.00 96.44 93 LYS A O 1
ATOM 741 N N . SER A 1 94 ? 12.804 8.485 -2.017 1.00 95.31 94 SER A N 1
ATOM 742 C CA . SER A 1 94 ? 11.893 9.308 -1.218 1.00 95.31 94 SER A CA 1
ATOM 743 C C . SER A 1 94 ? 11.292 8.512 -0.056 1.00 95.31 94 SER A C 1
ATOM 745 O O . SER A 1 94 ? 11.361 8.964 1.085 1.00 95.31 94 SER A O 1
ATOM 747 N N . SER A 1 95 ? 10.812 7.291 -0.309 1.00 91.75 95 SER A N 1
ATOM 748 C CA . SER A 1 95 ? 10.252 6.415 0.722 1.00 91.75 95 SER A CA 1
ATOM 749 C C . SER A 1 95 ? 11.275 6.035 1.793 1.00 91.75 95 SER A C 1
ATOM 751 O O . SER A 1 95 ? 10.932 6.023 2.972 1.00 91.75 95 SER A O 1
ATOM 753 N N . ILE A 1 96 ? 12.536 5.778 1.425 1.00 93.31 96 ILE A N 1
ATOM 754 C CA . ILE A 1 96 ? 13.614 5.527 2.396 1.00 93.31 96 ILE A CA 1
ATOM 755 C C . ILE A 1 96 ? 13.843 6.760 3.276 1.00 93.31 96 ILE A C 1
ATOM 757 O O . ILE A 1 96 ? 13.947 6.619 4.493 1.00 93.31 96 ILE A O 1
ATOM 761 N N . SER A 1 97 ? 13.884 7.965 2.700 1.00 94.38 97 SER A N 1
ATOM 762 C CA . SER A 1 97 ? 14.026 9.203 3.477 1.00 94.38 97 SER A CA 1
ATOM 763 C C . SER A 1 97 ? 12.854 9.418 4.439 1.00 94.38 97 SER A C 1
ATOM 765 O O . SER A 1 97 ? 13.080 9.724 5.610 1.00 94.38 97 SER A O 1
ATOM 767 N N . THR A 1 98 ? 11.618 9.188 3.988 1.00 91.06 98 THR A N 1
ATOM 768 C CA . THR A 1 98 ? 10.420 9.226 4.843 1.00 91.06 98 THR A CA 1
ATOM 769 C C . THR A 1 98 ? 10.498 8.192 5.963 1.00 91.06 98 THR A C 1
ATOM 771 O O . THR A 1 98 ? 10.172 8.492 7.109 1.00 91.06 98 THR A O 1
ATOM 774 N N . LEU A 1 99 ? 10.969 6.982 5.663 1.00 89.44 99 LEU A N 1
ATOM 775 C CA . LEU A 1 99 ? 11.085 5.913 6.645 1.00 89.44 99 LEU A CA 1
ATOM 776 C C . LEU A 1 99 ? 12.154 6.219 7.704 1.00 89.44 99 LEU A C 1
ATOM 778 O O . LEU A 1 99 ? 11.947 5.986 8.892 1.00 89.44 99 LEU A O 1
ATOM 782 N N . GLN A 1 100 ? 13.285 6.788 7.289 1.00 90.19 100 GLN A N 1
ATOM 783 C CA . GLN A 1 100 ? 14.324 7.261 8.202 1.00 90.19 100 GLN A CA 1
ATOM 784 C C . GLN A 1 100 ? 13.816 8.380 9.113 1.00 90.19 100 GLN A C 1
ATOM 786 O O . GLN A 1 100 ? 14.161 8.399 10.291 1.00 90.19 100 GLN A O 1
ATOM 791 N N . GLU A 1 101 ? 13.019 9.307 8.580 1.00 88.00 101 GLU A N 1
ATOM 792 C CA . GLU A 1 101 ? 12.383 10.368 9.363 1.00 88.00 101 GLU A CA 1
ATOM 793 C C . GLU A 1 101 ? 11.411 9.786 10.397 1.00 88.00 101 GLU A C 1
ATOM 795 O O . GLU A 1 101 ? 11.513 10.093 11.583 1.00 88.00 101 GLU A O 1
ATOM 800 N N . TYR A 1 102 ? 10.553 8.853 9.978 1.00 84.44 102 TYR A N 1
ATOM 801 C CA . TYR A 1 102 ? 9.643 8.131 10.867 1.00 84.44 102 TYR A CA 1
ATOM 802 C C . TYR A 1 102 ? 10.385 7.460 12.035 1.00 84.44 102 TYR A C 1
ATOM 804 O O . TYR A 1 102 ? 10.016 7.633 13.196 1.00 84.44 102 TYR A O 1
ATOM 812 N N . TYR A 1 103 ? 11.473 6.736 11.756 1.00 84.06 103 TYR A N 1
ATOM 813 C CA . TYR A 1 103 ? 12.260 6.095 12.812 1.00 84.06 103 TYR A CA 1
ATOM 814 C C . TYR A 1 103 ? 13.030 7.086 13.689 1.00 84.06 103 TYR A C 1
ATOM 816 O O . TYR A 1 103 ? 13.210 6.815 14.876 1.00 84.06 103 TYR A O 1
ATOM 824 N N . ARG A 1 104 ? 13.446 8.240 13.153 1.00 83.62 104 ARG A N 1
ATOM 825 C CA . ARG A 1 104 ? 14.057 9.314 13.950 1.00 83.62 104 ARG A CA 1
ATOM 826 C C . ARG A 1 104 ? 13.075 9.897 14.967 1.00 83.62 104 ARG A C 1
ATOM 828 O O . ARG A 1 104 ? 13.467 10.113 16.108 1.00 83.62 104 ARG A O 1
ATOM 835 N N . GLN A 1 105 ? 11.804 10.061 14.600 1.00 79.62 105 GLN A N 1
ATOM 836 C CA . GLN A 1 105 ? 10.747 10.552 15.500 1.00 79.62 105 GLN A CA 1
ATOM 837 C C . GLN A 1 105 ? 10.367 9.554 16.606 1.00 79.62 105 GLN A C 1
ATOM 839 O O . GLN A 1 105 ? 9.822 9.942 17.636 1.00 79.62 105 GLN A O 1
ATOM 844 N N . LEU A 1 106 ? 10.664 8.266 16.415 1.00 71.62 106 LEU A N 1
ATOM 845 C CA . LEU A 1 106 ? 10.432 7.218 17.412 1.00 71.62 106 LEU A CA 1
ATOM 846 C C . LEU A 1 106 ? 11.546 7.108 18.460 1.00 71.62 106 LEU A C 1
ATOM 848 O O . LEU A 1 106 ? 11.369 6.402 19.462 1.00 71.62 106 LEU A O 1
ATOM 852 N N . LEU A 1 107 ? 12.689 7.770 18.242 1.00 65.81 107 LEU A N 1
ATOM 853 C CA . LEU A 1 107 ? 13.759 7.820 19.233 1.00 65.81 107 LEU A CA 1
ATOM 854 C C . LEU A 1 107 ? 13.238 8.521 20.500 1.00 65.81 107 LEU A C 1
ATOM 856 O O . LEU A 1 107 ? 12.505 9.504 20.396 1.00 65.81 107 LEU A O 1
ATOM 860 N N . PRO A 1 108 ? 13.556 8.022 21.708 1.00 59.91 108 PRO A N 1
ATOM 861 C CA . PRO A 1 108 ? 12.925 8.511 22.925 1.00 59.91 108 PRO A CA 1
ATOM 862 C C . PRO A 1 108 ? 13.294 9.976 23.180 1.00 59.91 108 PRO A C 1
ATOM 864 O O . PRO A 1 108 ? 14.413 10.278 23.584 1.00 59.91 108 PRO A O 1
ATOM 867 N N . THR A 1 109 ? 12.340 10.885 23.008 1.00 52.88 109 THR A N 1
ATOM 868 C CA . THR A 1 109 ? 12.328 12.135 23.771 1.00 52.88 109 THR A CA 1
ATOM 869 C C . THR A 1 109 ? 11.997 11.783 25.231 1.00 52.88 109 THR A C 1
ATOM 871 O O . THR A 1 109 ? 11.167 10.898 25.463 1.00 52.88 109 THR A O 1
ATOM 874 N N . PRO A 1 110 ? 12.639 12.416 26.232 1.00 49.47 110 PRO A N 1
ATOM 875 C CA . PRO A 1 110 ? 12.453 12.110 27.656 1.00 49.47 110 PRO A CA 1
ATOM 876 C C . PRO A 1 110 ? 11.086 12.547 28.224 1.00 49.47 110 PRO A C 1
ATOM 878 O O . PRO A 1 110 ? 10.910 12.584 29.438 1.00 49.47 110 PRO A O 1
ATOM 881 N N . SER A 1 111 ? 10.112 12.882 27.377 1.00 47.53 111 SER A N 1
ATOM 882 C CA . SER A 1 111 ? 8.744 13.194 27.779 1.00 47.53 111 SER A CA 1
ATOM 883 C C . SER A 1 111 ? 7.879 11.937 27.719 1.00 47.53 111 SER A C 1
ATOM 885 O O . SER A 1 111 ? 7.499 11.424 26.665 1.00 47.53 111 SER A O 1
ATOM 887 N N . THR A 1 112 ? 7.612 11.433 28.914 1.00 49.25 112 THR A N 1
ATOM 888 C CA . THR A 1 112 ? 6.682 10.365 29.252 1.00 49.25 112 THR A CA 1
ATOM 889 C C . THR A 1 112 ? 5.257 10.775 28.904 1.00 49.25 112 THR A C 1
ATOM 891 O O . THR A 1 112 ? 4.548 11.253 29.769 1.00 49.25 112 THR A O 1
ATOM 894 N N . GLU A 1 113 ? 4.811 10.581 27.669 1.00 42.94 113 GLU A N 1
ATOM 895 C CA . GLU A 1 113 ? 3.379 10.541 27.359 1.00 42.94 113 GLU A CA 1
ATOM 896 C C . GLU A 1 113 ? 3.176 9.693 26.104 1.00 42.94 113 GLU A C 1
ATOM 898 O O . GLU A 1 113 ? 3.481 10.072 24.974 1.00 42.94 113 GLU A O 1
ATOM 903 N N . PHE A 1 114 ? 2.745 8.456 26.340 1.00 46.75 114 PHE A N 1
ATOM 904 C CA . PHE A 1 114 ? 2.296 7.562 25.287 1.00 46.75 114 PHE A CA 1
ATOM 905 C C . PHE A 1 114 ? 1.068 8.191 24.619 1.00 46.75 114 PHE A C 1
ATOM 907 O O . PHE A 1 114 ? 0.162 8.610 25.344 1.00 46.75 114 PHE A O 1
ATOM 914 N N . PRO A 1 115 ? 0.950 8.198 23.278 1.00 42.09 115 PRO A N 1
ATOM 915 C CA . PRO A 1 115 ? -0.368 8.360 22.695 1.00 42.09 115 PRO A CA 1
ATOM 916 C C . PRO A 1 115 ? -1.246 7.212 23.227 1.00 42.09 115 PRO A C 1
ATOM 918 O O . PRO A 1 115 ? -0.774 6.068 23.303 1.00 42.09 115 PRO A O 1
ATOM 921 N N . PRO A 1 116 ? -2.479 7.508 23.668 1.00 41.09 116 PRO A N 1
ATOM 922 C CA . PRO A 1 116 ? -3.343 6.531 24.305 1.00 41.09 116 PRO A CA 1
ATOM 923 C C . PRO A 1 116 ? -3.517 5.312 23.399 1.00 41.09 116 PRO A C 1
ATOM 925 O O . PRO A 1 116 ? -3.574 5.413 22.173 1.00 41.09 116 PRO A O 1
ATOM 928 N N . GLN A 1 117 ? -3.557 4.149 24.042 1.00 42.47 117 GLN A N 1
ATOM 929 C CA . GLN A 1 117 ? -3.900 2.854 23.464 1.00 42.47 117 GLN A CA 1
ATOM 930 C C . GLN A 1 117 ? -4.991 3.026 22.388 1.00 42.47 117 GLN A C 1
ATOM 932 O O . GLN A 1 117 ? -6.097 3.449 22.713 1.00 42.47 117 GLN A O 1
ATOM 937 N N . GLY A 1 118 ? -4.687 2.742 21.114 1.00 43.66 118 GLY A N 1
ATOM 938 C CA . GLY A 1 118 ? -5.703 2.824 20.051 1.00 43.66 118 GLY A CA 1
ATOM 939 C C . GLY A 1 118 ? -5.235 3.121 18.625 1.00 43.66 118 GLY A C 1
ATOM 940 O O . GLY A 1 118 ? -6.044 3.040 17.707 1.00 43.66 118 GLY A O 1
ATOM 941 N N . LEU A 1 119 ? -3.959 3.432 18.379 1.00 43.09 119 LEU A N 1
ATOM 942 C CA . LEU A 1 119 ? -3.478 3.684 17.013 1.00 43.09 119 LEU A CA 1
ATOM 943 C C . LEU A 1 119 ? -3.298 2.377 16.229 1.00 43.09 119 LEU A C 1
ATOM 945 O O . LEU A 1 119 ? -2.174 1.915 16.065 1.00 43.09 119 LEU A O 1
ATOM 949 N N . HIS A 1 120 ? -4.381 1.780 15.723 1.00 51.31 120 HIS A N 1
ATOM 950 C CA . HIS A 1 120 ? -4.289 0.833 14.608 1.00 51.31 120 HIS A CA 1
ATOM 951 C C . HIS A 1 120 ? -3.739 1.596 13.380 1.00 51.31 120 HIS A C 1
ATOM 953 O O . HIS A 1 120 ? -4.419 2.472 12.855 1.00 51.31 120 HIS A O 1
ATOM 959 N N . PRO A 1 121 ? -2.528 1.292 12.894 1.00 48.56 121 PRO A N 1
ATOM 960 C CA . PRO A 1 121 ? -1.746 2.100 11.957 1.00 48.56 121 PRO A CA 1
ATOM 961 C C . PRO A 1 121 ? -2.015 1.668 10.516 1.00 48.56 121 PRO A C 1
ATOM 963 O O . PRO A 1 121 ? -1.120 1.704 9.673 1.00 48.56 121 PRO A O 1
ATOM 966 N N . PHE A 1 122 ? -3.171 1.065 10.254 1.00 52.22 122 PHE A N 1
ATOM 967 C CA . PHE A 1 122 ? -3.499 0.800 8.868 1.00 52.22 122 PHE A CA 1
ATOM 968 C C . PHE A 1 122 ? -3.668 2.164 8.193 1.00 52.22 122 PHE A C 1
ATOM 970 O O . PHE A 1 122 ? -4.061 3.124 8.866 1.00 52.22 122 PHE A O 1
ATOM 977 N N . PRO A 1 123 ? -3.351 2.284 6.896 1.00 53.62 123 PRO A N 1
ATOM 978 C CA . PRO A 1 123 ? -3.657 3.476 6.122 1.00 53.62 123 PRO A CA 1
ATOM 979 C C . PRO A 1 123 ? -5.178 3.583 6.011 1.00 53.62 123 PRO A C 1
ATOM 981 O O . PRO A 1 123 ? -5.805 3.169 5.042 1.00 53.62 123 PRO A O 1
ATOM 984 N N . TYR A 1 124 ? -5.791 4.070 7.075 1.00 64.38 124 TYR A N 1
ATOM 985 C CA . TYR A 1 124 ? -7.200 4.333 7.137 1.00 64.38 124 TYR A CA 1
ATOM 986 C C . TYR A 1 124 ? -7.414 5.726 6.580 1.00 64.38 124 TYR A C 1
ATOM 988 O O . TYR A 1 124 ? -6.772 6.686 7.005 1.00 64.38 124 TYR A O 1
ATOM 996 N N . VAL A 1 125 ? -8.338 5.844 5.634 1.00 69.12 125 VAL A N 1
ATOM 997 C CA . VAL A 1 125 ? -8.924 7.139 5.300 1.00 69.12 125 VAL A CA 1
ATOM 998 C C . VAL A 1 125 ? -9.487 7.702 6.604 1.00 69.12 125 VAL A C 1
ATOM 1000 O O . VAL A 1 125 ? -10.418 7.125 7.153 1.00 69.12 125 VAL A O 1
ATOM 1003 N N . GLN A 1 126 ? -8.883 8.762 7.142 1.00 76.81 126 GLN A N 1
ATOM 1004 C CA . GLN A 1 126 ? -9.311 9.379 8.407 1.00 76.81 126 GLN A CA 1
ATOM 1005 C C . GLN A 1 126 ? -10.384 10.443 8.196 1.00 76.81 126 GLN A C 1
ATOM 1007 O O . GLN A 1 126 ? -11.037 10.860 9.146 1.00 76.81 126 GLN A O 1
ATOM 1012 N N . ASN A 1 127 ? -10.560 10.885 6.952 1.00 80.12 127 ASN A N 1
ATOM 1013 C CA . ASN A 1 127 ? -11.520 11.907 6.584 1.00 80.12 127 ASN A CA 1
ATOM 1014 C C . ASN A 1 127 ? -12.251 11.478 5.315 1.00 80.12 127 ASN A C 1
ATOM 1016 O O . ASN A 1 127 ? -11.612 11.155 4.315 1.00 80.12 127 ASN A O 1
ATOM 1020 N N . PHE A 1 128 ? -13.578 11.504 5.342 1.00 79.75 128 PHE A N 1
ATOM 1021 C CA . PHE A 1 128 ? -14.430 11.250 4.185 1.00 79.75 128 PHE A CA 1
ATOM 1022 C C . PHE A 1 128 ? -15.434 12.393 4.058 1.00 79.75 128 PHE A C 1
ATOM 1024 O O . PHE A 1 128 ? -16.123 12.710 5.024 1.00 79.75 128 PHE A O 1
ATOM 1031 N N . ALA A 1 129 ? -15.494 13.039 2.889 1.00 79.56 129 ALA A N 1
ATOM 1032 C CA . ALA A 1 129 ? -16.366 14.194 2.644 1.00 79.56 129 ALA A CA 1
ATOM 1033 C C . ALA A 1 129 ? -16.261 15.293 3.728 1.00 79.56 129 ALA A C 1
ATOM 1035 O O . ALA A 1 129 ? -17.270 15.774 4.244 1.00 79.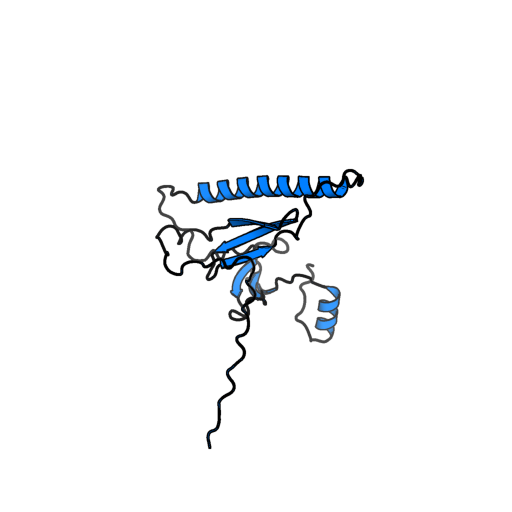56 129 ALA A O 1
ATOM 1036 N N . SER A 1 130 ? -15.027 15.645 4.115 1.00 82.50 130 SER A N 1
ATOM 1037 C CA . SER A 1 130 ? -14.719 16.632 5.169 1.00 82.50 130 SER A CA 1
ATOM 1038 C C . SER A 1 130 ? -15.229 16.277 6.574 1.00 82.50 130 SER A C 1
ATOM 1040 O O . SER A 1 130 ? -15.219 17.122 7.466 1.00 82.50 130 SER A O 1
ATOM 1042 N N . GLN A 1 131 ? -15.652 15.032 6.794 1.00 83.88 131 GLN A N 1
ATOM 1043 C CA . GLN A 1 131 ? -16.026 14.502 8.102 1.00 83.88 131 GLN A CA 1
ATOM 1044 C C . GLN A 1 131 ? -14.966 13.522 8.596 1.00 83.88 131 GLN A C 1
ATOM 1046 O O . GLN A 1 131 ? -14.415 12.750 7.809 1.00 83.88 131 GLN A O 1
ATOM 1051 N N . SER A 1 132 ? -14.711 13.526 9.903 1.00 85.56 132 SER A N 1
ATOM 1052 C CA . SER A 1 132 ? -13.807 12.568 10.535 1.00 85.56 132 SER A CA 1
ATOM 1053 C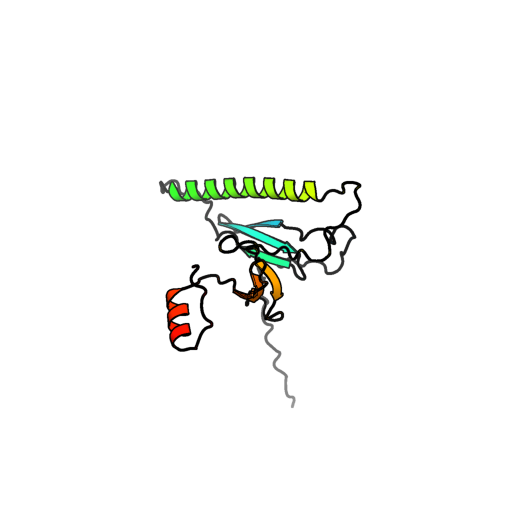 C . SER A 1 132 ? -14.393 11.158 10.492 1.00 85.56 132 SER A C 1
ATOM 1055 O O . SER A 1 132 ? -15.577 10.951 10.753 1.00 85.56 132 SER A O 1
ATOM 1057 N N . LEU A 1 133 ? -13.556 10.183 10.161 1.00 84.56 133 LEU A N 1
ATOM 1058 C CA . LEU A 1 133 ? -13.895 8.768 10.103 1.00 84.56 133 LEU A CA 1
ATOM 1059 C C . LEU A 1 133 ? -13.090 8.026 11.172 1.00 84.56 133 LEU A C 1
ATOM 1061 O O . LEU A 1 133 ? -11.862 7.959 11.106 1.00 84.56 133 LEU A O 1
ATOM 1065 N N . VAL A 1 134 ? -13.786 7.475 12.165 1.00 84.69 134 VAL A N 1
ATOM 1066 C CA . VAL A 1 134 ? -13.181 6.807 13.325 1.00 84.69 134 VAL A CA 1
ATOM 1067 C C . VAL A 1 134 ? -13.465 5.313 13.257 1.00 84.69 134 VAL A C 1
ATOM 1069 O O . VAL A 1 134 ? -14.615 4.894 13.305 1.00 84.69 134 VAL A O 1
ATOM 1072 N N . TYR A 1 135 ? -12.422 4.494 13.153 1.00 82.06 135 TYR A N 1
ATOM 1073 C CA . TYR A 1 135 ? -12.547 3.039 13.048 1.00 82.06 135 TYR A CA 1
ATOM 1074 C C . TYR A 1 135 ? -12.711 2.425 14.437 1.00 82.06 135 TYR A C 1
ATOM 1076 O O . TYR A 1 135 ? -11.939 2.722 15.343 1.00 82.06 135 TYR A O 1
ATOM 1084 N N . LEU A 1 136 ? -13.703 1.550 14.589 1.00 82.06 136 LEU A N 1
ATOM 1085 C CA . LEU A 1 136 ? -14.024 0.886 15.852 1.00 82.06 136 LEU A CA 1
ATOM 1086 C C . LEU A 1 136 ? -13.407 -0.511 15.928 1.00 82.06 136 LEU A C 1
ATOM 1088 O O . LEU A 1 136 ? -12.747 -0.859 16.901 1.00 82.06 136 LEU A O 1
ATOM 1092 N N . SER A 1 137 ? -13.657 -1.341 14.913 1.00 77.88 137 SER A N 1
ATOM 1093 C CA . SER A 1 137 ? -13.207 -2.736 14.887 1.00 77.88 137 SER A CA 1
ATOM 1094 C C . SER A 1 137 ? -13.314 -3.345 13.493 1.00 77.88 137 SER A C 1
ATOM 1096 O O . SER A 1 137 ? -14.039 -2.852 12.627 1.00 77.88 137 SER A O 1
ATOM 1098 N N . ARG A 1 138 ? -12.592 -4.445 13.267 1.00 76.75 138 ARG A N 1
ATOM 1099 C CA . ARG A 1 138 ? -12.748 -5.276 12.069 1.00 76.75 138 ARG A CA 1
ATOM 1100 C C . ARG A 1 138 ? -14.022 -6.118 12.194 1.00 76.75 138 ARG A C 1
ATOM 1102 O O . ARG A 1 138 ? -14.311 -6.630 13.271 1.00 76.75 138 ARG A O 1
ATOM 1109 N N . ILE A 1 139 ? -14.787 -6.243 11.109 1.00 79.62 139 ILE A N 1
ATOM 1110 C CA . ILE A 1 139 ? -16.031 -7.037 11.088 1.00 79.62 139 ILE A CA 1
ATOM 1111 C C . ILE A 1 139 ? -15.722 -8.533 11.040 1.00 79.62 139 ILE A C 1
ATOM 1113 O O . ILE A 1 139 ? -16.356 -9.310 11.743 1.00 79.62 139 ILE A O 1
ATOM 1117 N N . ASP A 1 140 ? -14.751 -8.913 10.215 1.00 75.31 140 ASP A N 1
ATOM 1118 C CA . ASP A 1 140 ? -14.330 -10.294 9.994 1.00 75.31 140 ASP A CA 1
ATOM 1119 C C . ASP A 1 140 ? -12.858 -10.405 10.404 1.00 75.31 140 ASP A C 1
ATOM 1121 O O . ASP A 1 140 ? -11.958 -10.051 9.636 1.00 75.31 140 ASP A O 1
ATOM 1125 N N . SER A 1 141 ? -12.619 -10.761 11.670 1.00 67.00 141 SER A N 1
ATOM 1126 C CA . SER A 1 141 ? -11.270 -10.881 12.240 1.00 67.00 141 SER A CA 1
ATOM 1127 C C . SER A 1 141 ? -10.497 -12.073 11.686 1.00 67.00 141 SER A C 1
ATOM 1129 O O . SER A 1 141 ? -9.267 -12.034 11.646 1.00 67.00 141 SER A O 1
ATOM 1131 N N . ASP A 1 142 ? -11.209 -13.108 11.245 1.00 67.75 142 ASP A N 1
ATOM 1132 C CA . ASP A 1 142 ? -10.623 -14.400 10.903 1.00 67.75 142 ASP A CA 1
ATOM 1133 C C . ASP A 1 142 ? -10.208 -14.450 9.431 1.00 67.75 142 ASP A C 1
ATOM 1135 O O . ASP A 1 142 ? -9.177 -15.037 9.084 1.00 67.75 142 ASP A O 1
ATOM 1139 N N . ASN A 1 143 ? -10.954 -13.773 8.551 1.00 67.50 143 ASN A N 1
ATOM 1140 C CA . ASN A 1 143 ? -10.587 -13.663 7.150 1.00 67.50 143 ASN A CA 1
ATOM 1141 C C . ASN A 1 143 ? -9.713 -12.432 6.881 1.00 67.50 143 ASN A C 1
ATOM 1143 O O . ASN A 1 143 ? -10.189 -11.316 6.660 1.00 67.50 143 ASN A O 1
ATOM 1147 N N . VAL A 1 144 ? -8.405 -12.669 6.776 1.00 64.25 144 VAL A N 1
ATOM 1148 C CA . VAL A 1 144 ? -7.400 -11.642 6.461 1.00 64.25 144 VAL A CA 1
ATOM 1149 C C . VAL A 1 144 ? -7.626 -10.936 5.120 1.00 64.25 144 VAL A C 1
ATOM 1151 O O . VAL A 1 144 ? -7.235 -9.774 5.008 1.00 64.25 144 VAL A O 1
ATOM 1154 N N . SER A 1 145 ? -8.285 -11.575 4.147 1.00 62.78 145 SER A N 1
ATOM 1155 C CA . SER A 1 145 ? -8.566 -10.980 2.828 1.00 62.78 145 SER A CA 1
ATOM 1156 C C . SER A 1 145 ? -9.776 -10.038 2.817 1.00 62.78 145 SER A C 1
ATOM 1158 O O . SER A 1 145 ? -9.845 -9.135 1.986 1.00 62.78 145 SER A O 1
ATOM 1160 N N . ASN A 1 146 ? -10.694 -10.181 3.778 1.00 68.31 146 ASN A N 1
ATOM 1161 C CA . ASN A 1 146 ? -11.837 -9.287 3.936 1.00 68.31 146 ASN A CA 1
ATOM 1162 C C . ASN A 1 146 ? -11.456 -8.088 4.808 1.00 68.31 146 ASN A C 1
ATOM 1164 O O . ASN A 1 146 ? -11.545 -8.129 6.037 1.00 68.31 146 ASN A O 1
ATOM 1168 N N . LEU A 1 147 ? -11.032 -6.998 4.172 1.00 77.12 147 LEU A N 1
ATOM 1169 C CA . LEU A 1 147 ? -10.726 -5.727 4.834 1.00 77.12 147 LEU A CA 1
ATOM 1170 C C . LEU A 1 147 ? -12.008 -4.913 5.080 1.00 77.12 147 LEU A C 1
ATOM 1172 O O . LEU A 1 147 ? -12.230 -3.865 4.474 1.00 77.12 147 LEU A O 1
ATOM 1176 N N . LEU A 1 148 ? -12.872 -5.442 5.951 1.00 82.94 148 LEU A N 1
ATOM 1177 C CA . LEU A 1 148 ? -14.142 -4.843 6.362 1.00 82.94 148 LEU A CA 1
ATOM 1178 C C . LEU A 1 148 ? -14.061 -4.318 7.795 1.00 82.94 148 LEU A C 1
ATOM 1180 O O . LEU A 1 148 ? -13.739 -5.066 8.720 1.00 82.94 148 LEU A O 1
ATOM 1184 N N . TYR A 1 149 ? -14.425 -3.055 7.987 1.00 82.81 149 TYR A N 1
ATOM 1185 C CA . TYR A 1 149 ? -14.322 -2.369 9.270 1.00 82.81 149 TYR A CA 1
ATOM 1186 C C . TYR A 1 149 ? -15.619 -1.665 9.645 1.00 82.81 149 TYR A C 1
ATOM 1188 O O . TYR A 1 149 ? -16.286 -1.078 8.797 1.00 82.81 149 TYR A O 1
ATOM 1196 N N . LYS A 1 150 ? -15.944 -1.687 10.937 1.00 86.56 150 LYS A N 1
ATOM 1197 C CA . LYS A 1 150 ? -16.937 -0.801 11.544 1.00 86.56 150 LYS A CA 1
ATOM 1198 C C . LYS A 1 150 ? -16.271 0.533 11.829 1.00 86.56 150 LYS A C 1
ATOM 1200 O O . LYS A 1 150 ? -15.189 0.558 12.417 1.00 86.56 150 LYS A O 1
ATOM 1205 N N . ALA A 1 151 ? -16.922 1.617 11.448 1.00 86.94 151 ALA A N 1
ATOM 1206 C CA . ALA A 1 151 ? -16.456 2.960 11.735 1.00 86.94 151 ALA A CA 1
ATOM 1207 C C . ALA A 1 151 ? -17.629 3.897 12.047 1.00 86.94 151 ALA A C 1
ATOM 1209 O O . ALA A 1 151 ? -18.788 3.581 11.779 1.00 86.94 151 ALA A O 1
ATOM 1210 N N . GLU A 1 152 ? -17.313 5.051 12.614 1.00 89.25 152 GLU A N 1
ATOM 1211 C CA . GLU A 1 152 ? -18.235 6.151 12.869 1.00 89.25 152 GLU A CA 1
ATOM 1212 C C . GLU A 1 152 ? -17.825 7.361 12.030 1.00 89.25 152 GLU A C 1
ATOM 1214 O O . GLU A 1 152 ? -16.643 7.704 11.965 1.00 89.25 152 GLU A O 1
ATOM 1219 N N . LEU A 1 153 ? -18.801 7.999 11.383 1.00 87.94 153 LEU A N 1
ATOM 1220 C CA . LEU A 1 153 ? -18.594 9.171 10.538 1.00 87.94 153 LEU A CA 1
ATOM 1221 C C . LEU A 1 153 ? -19.140 10.439 11.208 1.00 87.94 153 LEU A C 1
ATOM 1223 O O . LEU A 1 153 ? -20.313 10.496 11.596 1.00 87.94 153 LEU A O 1
ATOM 1227 N N . GLY A 1 154 ? -18.293 11.466 11.267 1.00 84.12 154 GLY A N 1
ATOM 1228 C CA . GLY A 1 154 ? -18.629 12.821 11.687 1.00 84.12 154 GLY A CA 1
ATOM 1229 C C . GLY A 1 154 ? -18.955 12.965 13.181 1.00 84.12 154 GLY A C 1
ATOM 1230 O O . GLY A 1 154 ? -18.949 11.993 13.939 1.00 84.12 154 GLY A O 1
ATOM 1231 N N . PRO A 1 155 ? -19.282 14.189 13.634 1.00 81.62 155 PRO A N 1
ATOM 1232 C CA . PRO A 1 155 ? -19.624 14.454 15.035 1.00 81.62 155 PRO A CA 1
ATOM 1233 C C . PRO A 1 155 ? -20.898 13.723 15.484 1.00 81.62 155 PRO A C 1
ATOM 1235 O O . PRO A 1 155 ? -21.048 13.414 16.662 1.00 81.62 155 PRO A O 1
ATOM 1238 N N . SER A 1 156 ? -21.796 13.401 14.548 1.00 84.56 156 SER A N 1
ATOM 1239 C CA . SER A 1 156 ? -23.025 12.642 14.805 1.00 84.56 156 SER A CA 1
ATOM 1240 C C . SER A 1 156 ? -22.793 11.146 15.042 1.00 84.56 156 SER A C 1
ATOM 1242 O O . SER A 1 156 ? -23.762 10.434 15.292 1.00 84.56 156 SER A O 1
ATOM 1244 N N . ARG A 1 157 ? -21.543 10.661 14.942 1.00 85.88 157 ARG A N 1
ATOM 1245 C CA . ARG A 1 157 ? -21.161 9.251 15.134 1.00 85.88 157 ARG A CA 1
ATOM 1246 C C . ARG A 1 157 ? -22.013 8.280 14.318 1.00 85.88 157 ARG A C 1
ATOM 1248 O O . ARG A 1 157 ? -22.450 7.238 14.803 1.00 85.88 157 ARG A O 1
ATOM 1255 N N . ARG A 1 158 ? -22.286 8.630 13.058 1.00 88.31 158 ARG A N 1
ATOM 1256 C CA . ARG A 1 158 ? -23.115 7.788 12.192 1.00 88.31 158 ARG A CA 1
ATOM 1257 C C . ARG A 1 158 ? -22.383 6.464 11.937 1.00 88.31 158 ARG A C 1
ATOM 1259 O O . ARG A 1 158 ? -21.267 6.517 11.420 1.00 88.31 158 ARG A O 1
ATOM 1266 N N . PRO A 1 159 ? -22.983 5.297 12.229 1.00 87.75 159 PRO A N 1
ATOM 1267 C CA . PRO A 1 159 ? -22.328 4.019 11.992 1.00 87.75 159 PRO A CA 1
ATOM 1268 C C . PRO A 1 159 ? -22.212 3.758 10.489 1.00 87.75 159 PRO A C 1
ATOM 1270 O O . PRO A 1 159 ? -23.190 3.862 9.744 1.00 87.75 159 PRO A O 1
ATOM 1273 N N . VAL A 1 160 ? -21.008 3.410 10.047 1.00 87.06 160 VAL A N 1
ATOM 1274 C CA . VAL A 1 160 ? -20.685 3.070 8.661 1.00 87.06 160 VAL A CA 1
ATOM 1275 C C . VAL A 1 160 ? -19.823 1.812 8.604 1.00 87.06 160 VAL A C 1
ATOM 1277 O O . VAL A 1 160 ? -19.156 1.432 9.570 1.00 87.06 160 VAL A O 1
ATOM 1280 N N . VAL A 1 161 ? -19.837 1.158 7.444 1.00 86.81 161 VAL A N 1
ATOM 1281 C CA . VAL A 1 161 ? -18.941 0.043 7.138 1.00 86.81 161 VAL A CA 1
ATOM 1282 C C . VAL A 1 161 ? -17.959 0.494 6.071 1.00 86.81 161 VAL A C 1
ATOM 1284 O O . VAL A 1 161 ? -18.366 0.954 5.007 1.00 86.81 161 VAL A O 1
ATOM 1287 N N . VAL A 1 162 ? -16.669 0.344 6.353 1.00 83.88 162 VAL A N 1
ATOM 1288 C CA . VAL A 1 162 ? -15.591 0.657 5.416 1.00 83.88 162 VAL A CA 1
ATOM 1289 C C . VAL A 1 162 ? -15.062 -0.648 4.848 1.00 83.88 162 VAL A C 1
ATOM 1291 O O . VAL A 1 162 ? -14.600 -1.513 5.594 1.00 83.88 162 VAL A O 1
ATOM 1294 N N . LYS A 1 163 ? -15.130 -0.790 3.525 1.00 84.81 163 LYS A N 1
ATOM 1295 C CA . LYS A 1 163 ? -14.555 -1.918 2.795 1.00 84.81 163 LYS A CA 1
ATOM 1296 C C . LYS A 1 163 ? -13.378 -1.427 1.968 1.00 84.81 163 LYS A C 1
ATOM 1298 O O . LYS A 1 163 ? -13.561 -0.583 1.097 1.00 84.81 163 LYS A O 1
ATOM 1303 N N . PHE A 1 164 ? -12.201 -2.000 2.188 1.00 80.44 164 PHE A N 1
ATOM 1304 C CA . PHE A 1 164 ? -11.090 -1.845 1.255 1.00 80.44 164 PHE A CA 1
ATOM 1305 C C . PHE A 1 164 ? -11.188 -2.946 0.204 1.00 80.44 164 PHE A C 1
ATOM 1307 O O . PHE A 1 164 ? -11.126 -4.133 0.524 1.00 80.44 164 PHE A O 1
ATOM 1314 N N . ALA A 1 165 ? -11.388 -2.547 -1.047 1.00 77.25 165 ALA A N 1
ATOM 1315 C CA . ALA A 1 165 ? -11.447 -3.445 -2.190 1.00 77.25 165 ALA A CA 1
ATOM 1316 C C . ALA A 1 165 ? -10.340 -3.071 -3.181 1.00 77.25 165 ALA A C 1
ATOM 1318 O O . ALA A 1 165 ? -10.036 -1.892 -3.347 1.00 77.25 165 ALA A O 1
ATOM 1319 N N . SER A 1 166 ? -9.734 -4.068 -3.830 1.00 70.44 166 SER A N 1
ATOM 1320 C CA . SER A 1 166 ? -8.725 -3.841 -4.878 1.00 70.44 166 SER A CA 1
ATOM 1321 C C . SER A 1 166 ? -9.322 -3.157 -6.107 1.00 70.44 166 SER A C 1
ATOM 1323 O O . SER A 1 166 ? -8.661 -2.360 -6.763 1.00 70.44 166 SER A O 1
ATOM 1325 N N . THR A 1 167 ? -10.584 -3.462 -6.397 1.00 77.25 167 THR A N 1
ATOM 1326 C CA . THR A 1 167 ? -11.407 -2.827 -7.422 1.00 77.25 167 THR A CA 1
ATOM 1327 C C . THR A 1 167 ? -12.793 -2.589 -6.839 1.00 77.25 167 THR A C 1
ATOM 1329 O O . THR A 1 167 ? -13.295 -3.396 -6.049 1.00 77.25 167 THR A O 1
ATOM 1332 N N . TYR A 1 168 ? -13.397 -1.457 -7.181 1.00 82.75 168 TYR A N 1
ATOM 1333 C CA . TYR A 1 168 ? -14.733 -1.105 -6.727 1.00 82.75 168 TYR A CA 1
ATOM 1334 C C . TYR A 1 168 ? -15.519 -0.496 -7.880 1.00 82.75 168 TYR A C 1
ATOM 1336 O O . TYR A 1 168 ? -15.046 0.439 -8.520 1.00 82.75 168 TYR A O 1
ATOM 1344 N N . ASP A 1 169 ? -16.709 -1.035 -8.127 1.00 86.44 169 ASP A N 1
ATOM 1345 C CA . ASP A 1 169 ? -17.636 -0.533 -9.133 1.00 86.44 169 ASP A CA 1
ATOM 1346 C C . ASP A 1 169 ? -18.875 0.022 -8.423 1.00 86.44 169 ASP A C 1
ATOM 1348 O O . ASP A 1 169 ? -19.698 -0.719 -7.872 1.00 86.44 169 ASP A O 1
ATOM 1352 N N . ALA A 1 170 ? -18.966 1.352 -8.401 1.00 87.81 170 ALA A N 1
ATOM 1353 C CA . ALA A 1 170 ? -20.061 2.059 -7.758 1.00 87.81 170 ALA A CA 1
ATOM 1354 C C . ALA A 1 170 ? -21.400 1.815 -8.469 1.00 87.81 170 ALA A C 1
ATOM 1356 O O . ALA A 1 170 ? -22.425 1.728 -7.795 1.00 87.81 170 ALA A O 1
ATOM 1357 N N . GLU A 1 171 ? -21.409 1.660 -9.796 1.00 88.62 171 GLU A N 1
ATOM 1358 C CA . GLU A 1 171 ? -22.634 1.411 -10.562 1.00 88.62 171 GLU A CA 1
ATOM 1359 C C . GLU A 1 171 ? -23.160 0.005 -10.293 1.00 88.62 171 GLU A C 1
ATOM 1361 O O . GLU A 1 171 ? -24.336 -0.166 -9.968 1.00 88.62 171 GLU A O 1
ATOM 1366 N N . ALA A 1 172 ? -22.279 -1.000 -10.318 1.00 89.88 172 ALA A N 1
ATOM 1367 C CA . ALA A 1 172 ? -22.647 -2.365 -9.956 1.00 89.88 172 ALA A CA 1
ATOM 1368 C C . ALA A 1 172 ? -23.179 -2.443 -8.514 1.00 89.88 172 ALA A C 1
ATOM 1370 O O . ALA A 1 172 ? -24.182 -3.109 -8.250 1.00 89.88 172 ALA A O 1
ATOM 1371 N N . HIS A 1 173 ? -22.556 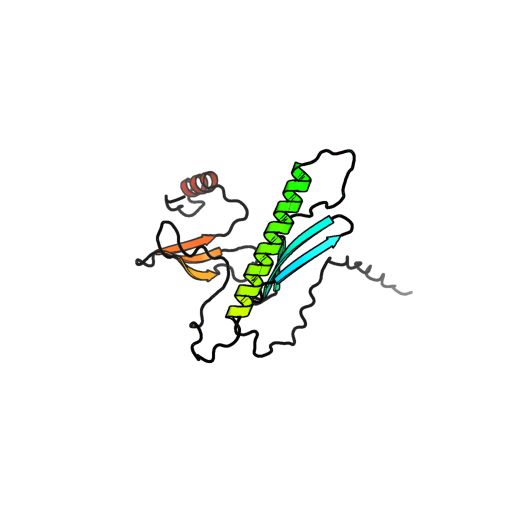-1.724 -7.572 1.00 90.19 173 HIS A N 1
ATOM 1372 C CA . HIS A 1 173 ? -23.039 -1.656 -6.190 1.00 90.19 173 HIS A CA 1
ATOM 1373 C C . HIS A 1 173 ? -24.421 -1.000 -6.099 1.00 90.19 173 HIS A C 1
ATOM 1375 O O . HIS A 1 173 ? -25.300 -1.531 -5.421 1.00 90.19 173 HIS A O 1
ATOM 1381 N N . ARG A 1 174 ? -24.637 0.136 -6.777 1.00 90.94 174 ARG A N 1
ATOM 1382 C CA . ARG A 1 174 ? -25.937 0.831 -6.805 1.00 90.94 174 ARG A CA 1
ATOM 1383 C C . ARG A 1 174 ? -27.026 -0.043 -7.433 1.00 90.94 174 ARG A C 1
ATOM 1385 O O . ARG A 1 174 ? -28.128 -0.096 -6.890 1.00 90.94 174 ARG A O 1
ATOM 1392 N N . LEU A 1 175 ? -26.709 -0.780 -8.500 1.00 93.31 175 LEU A N 1
ATOM 1393 C CA . LEU A 1 175 ? -27.613 -1.752 -9.119 1.00 93.31 175 LEU A CA 1
ATOM 1394 C C . LEU A 1 175 ? -28.026 -2.836 -8.116 1.00 93.31 175 LEU A C 1
ATOM 1396 O O . LEU A 1 175 ? -29.214 -3.082 -7.933 1.00 93.31 175 LEU A O 1
ATOM 1400 N N . LEU A 1 176 ? -27.067 -3.444 -7.413 1.00 92.25 176 LEU A N 1
ATOM 1401 C CA . LEU A 1 176 ? -27.363 -4.447 -6.386 1.00 92.25 176 LEU A CA 1
ATOM 1402 C C . LEU A 1 176 ? -28.169 -3.864 -5.218 1.00 92.25 176 LEU A C 1
ATOM 1404 O O . LEU A 1 176 ? -29.061 -4.532 -4.697 1.00 92.25 176 LEU A O 1
ATOM 1408 N N . ALA A 1 177 ? -27.902 -2.618 -4.826 1.00 92.06 177 ALA A N 1
ATOM 1409 C CA . ALA A 1 177 ? -28.662 -1.940 -3.781 1.00 92.06 177 ALA A CA 1
ATOM 1410 C C . ALA A 1 177 ? -30.128 -1.710 -4.186 1.00 92.06 177 ALA A C 1
ATOM 1412 O O . ALA A 1 177 ? -31.016 -1.874 -3.349 1.00 92.06 177 ALA A O 1
ATOM 1413 N N . ALA A 1 178 ? -30.404 -1.417 -5.463 1.00 92.62 178 ALA A N 1
ATOM 1414 C CA . ALA A 1 178 ? -31.769 -1.288 -5.981 1.00 92.62 178 ALA A CA 1
ATOM 1415 C C . ALA A 1 178 ? -32.578 -2.593 -5.851 1.00 92.62 178 ALA A C 1
ATOM 1417 O O . ALA A 1 178 ? -33.782 -2.552 -5.607 1.00 92.62 178 ALA A O 1
ATOM 1418 N N . TYR A 1 179 ? -31.907 -3.746 -5.932 1.00 94.19 179 TYR A N 1
ATOM 1419 C CA . TYR A 1 179 ? -32.499 -5.068 -5.696 1.00 94.19 179 TYR A CA 1
ATOM 1420 C C . TYR A 1 179 ? -32.414 -5.538 -4.233 1.00 94.19 179 TYR A C 1
ATOM 1422 O O . TYR A 1 179 ? -32.687 -6.702 -3.956 1.00 94.19 179 TYR A O 1
ATOM 1430 N N . GLN A 1 180 ? -32.038 -4.666 -3.287 1.00 90.25 180 GLN A N 1
ATOM 1431 C CA . GLN A 1 180 ? -31.843 -5.001 -1.865 1.00 90.25 180 GLN A CA 1
ATOM 1432 C C . GLN A 1 180 ? -30.769 -6.083 -1.615 1.00 90.25 180 GLN A C 1
ATOM 1434 O O . GLN A 1 180 ? -30.747 -6.722 -0.565 1.00 90.25 180 GLN A O 1
ATOM 1439 N N . LEU A 1 181 ? -29.847 -6.271 -2.5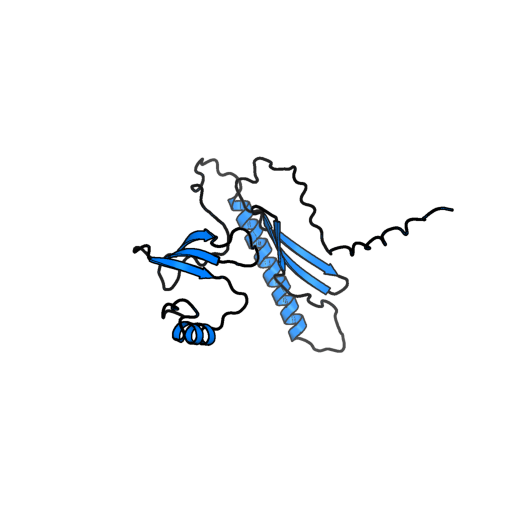66 1.00 87.62 181 LEU A N 1
ATOM 1440 C CA . LEU A 1 181 ? -28.738 -7.230 -2.488 1.00 87.62 181 LEU A CA 1
ATOM 1441 C C . LEU A 1 181 ? -27.438 -6.601 -1.964 1.00 87.62 181 LEU A C 1
ATOM 1443 O O . LEU A 1 181 ? -26.489 -7.317 -1.646 1.00 87.62 181 LEU A O 1
ATOM 1447 N N . ALA A 1 182 ? -27.379 -5.272 -1.863 1.00 85.44 182 ALA A N 1
ATOM 1448 C CA . ALA A 1 182 ? -26.266 -4.541 -1.268 1.00 85.44 182 ALA A CA 1
ATOM 1449 C C . ALA A 1 182 ? -26.771 -3.393 -0.372 1.00 85.44 182 ALA A C 1
ATOM 1451 O O . ALA A 1 182 ? -27.855 -2.857 -0.610 1.00 85.44 182 ALA A O 1
ATOM 1452 N N . PRO A 1 183 ? -25.999 -2.977 0.650 1.00 84.31 183 PRO A N 1
ATOM 1453 C CA . PRO A 1 183 ? -26.331 -1.802 1.451 1.00 84.31 183 PRO A CA 1
ATOM 1454 C C . PRO A 1 183 ? -26.355 -0.521 0.612 1.00 84.31 183 PRO A C 1
ATOM 1456 O O . PRO A 1 183 ? -25.620 -0.398 -0.367 1.00 84.31 183 PRO A O 1
ATOM 1459 N N . PHE A 1 184 ? -27.135 0.470 1.041 1.00 84.88 184 PHE A N 1
ATOM 1460 C CA . PHE A 1 184 ? -27.165 1.777 0.386 1.00 84.88 184 PHE A CA 1
ATOM 1461 C C . PHE A 1 184 ? -25.785 2.452 0.402 1.00 84.88 184 PHE A C 1
ATOM 1463 O O . PHE A 1 184 ? -25.147 2.565 1.452 1.00 84.88 184 PHE A O 1
ATOM 1470 N N . LEU A 1 185 ? -25.345 2.928 -0.764 1.00 81.75 185 LEU A N 1
ATOM 1471 C CA . LEU A 1 185 ? -24.118 3.702 -0.909 1.00 81.75 185 LEU A CA 1
ATOM 1472 C C . LEU A 1 185 ? -24.410 5.183 -0.614 1.00 81.75 185 LEU A C 1
ATOM 1474 O O . LEU A 1 185 ? -25.270 5.757 -1.283 1.00 81.75 185 LEU A O 1
ATOM 1478 N N . PRO A 1 186 ? -23.726 5.832 0.347 1.00 69.50 186 PRO A N 1
ATOM 1479 C CA . PRO A 1 186 ? -23.892 7.266 0.552 1.00 69.50 186 PRO A CA 1
ATOM 1480 C C . PRO A 1 186 ? -23.528 8.029 -0.728 1.00 69.50 186 PRO A C 1
ATOM 1482 O O . PRO A 1 186 ? -22.542 7.712 -1.386 1.00 69.50 186 PRO A O 1
ATOM 1485 N N . SER A 1 187 ? -24.315 9.051 -1.064 1.00 59.91 187 SER A N 1
ATOM 1486 C CA . SER A 1 187 ? -24.270 9.836 -2.312 1.00 59.91 187 SER A CA 1
ATOM 1487 C C . SER A 1 187 ? -23.025 10.729 -2.490 1.00 59.91 187 SER A C 1
ATOM 1489 O O . SER A 1 187 ? -23.088 11.743 -3.172 1.00 59.91 187 SER A O 1
ATOM 1491 N N . LEU A 1 188 ? -21.915 10.398 -1.830 1.00 55.50 188 LEU A N 1
ATOM 1492 C CA . LEU A 1 188 ? -20.683 11.191 -1.731 1.00 55.50 188 LEU A CA 1
ATOM 1493 C C . LEU A 1 188 ? -19.506 10.579 -2.520 1.00 55.50 188 LEU A C 1
ATOM 1495 O O . LEU A 1 188 ? -18.366 10.993 -2.316 1.00 55.50 188 LEU A O 1
ATOM 1499 N N . LEU A 1 189 ? -19.780 9.589 -3.376 1.00 52.50 189 LEU A N 1
ATOM 1500 C CA . LEU A 1 189 ? -18.833 8.905 -4.267 1.00 52.50 189 LEU A CA 1
ATOM 1501 C C . LEU A 1 189 ? -19.254 9.072 -5.726 1.00 52.50 189 LEU A C 1
ATOM 1503 O O . LEU A 1 189 ? -20.443 8.785 -6.016 1.00 52.50 189 LEU A O 1
#

pLDDT: mean 71.59, std 21.47, range [25.56, 96.56]

Sequence (189 aa):
MKWGSAGRIPTTKLPLPIAVTGRRHLRKSSEKRSYCPSIIVAIAGPWMCVTGAIYLERVVVQPLTDYVWLGFNPLDEEKKQLDSILKLFFALKSSISTLQEYYRQLLPTPSTEFPPQGLHPFPYVQNFASQSLVYLSRIDSDNVSNLLYKAELGPSRRPVVVKFASTYDAEAHRLLAAYQLAPFLPSLL

Organism: NCBI:txid376703

Secondary structure (DSSP, 8-state):
------PPPP------TT-----TT---GGGGS----EEEEEEETTEEEEEEEEESSSEEEEESS--EE----TT---HHHHHHHHHHHHHHHHHHHHHHHHHHHTS--S---PPPS----S----EETTEEEEEEEES-SS-TT-EEEEEEETTTTEEEEEEE-SS--HHHHHHHHHTTSSPPPPTT-

Radius of gyration: 23.54 Å; chains: 1; bounding box: 53×81×59 Å

Foldseek 3Di:
DDDDDDDDDDDDDDDDPDPPPPPPPDPDPLVVQAQPWDWDWDDDPQWIWIWIWTHDVHIDIGTPDDTQGNDDDPVDPPVVSVVVVVVVVVVVVVVVVVVVVVVVVSPDDVDPDDDPPDCPPDPDPQAAPNWGKAWDAAPDPPDPVWRWTWIATHPVRHTDIDTDDPDDDPVVQVVCVVVVNHDDDPPRD